Protein AF-H1SB88-F1 (afdb_monomer_lite)

pLDDT: mean 81.31, std 20.84, range [23.2, 97.62]

Radius of gyration: 39.8 Å; chains: 1; bounding box: 102×57×113 Å

Sequence (309 aa):
MAIDFQRVPPRATVPDLPRPSVAWWTFLFVAIVGGGAGLVLYLWPATKPTNTFWFWLCVIGYPVAAWAFLWSVTMASAYARRSDAMAVNRASDAEERDCHVHASKPLAILAHAWCFSADDAENGVDGVASGRVQVTARPSAAYPETDVIARWIAIPEKPFYPGNELSEHSRHRVVTDWLLDRLLRPVIASLASLPVQTRLRVRLVSASSVEADEISARLEAKILAHLPNLSVAATADMDHLSLFDVDAWADRMPANEVLVPRCTCTVLPRTAHRSPRTPWHGQCVGGEPAPRALVQFGNTPFPMKWSRS

Foldseek 3Di:
DPQDLVPQDDQDDQDDQPPPPPVVLVVVLCCQLVVQLVVLVVPPDPPDDCPDPVNCCRNHVVSVVVSVVVVVVVNVVSVVSNVVSVVSNVSSVVVVVVSVVVVVPDDDDLDFADDQELDPVCRDPCVVVVVVVAQDWDADQADGPDTDSGGDYDHPPDDQHDDDPVSQQVVQVVVLLVLLVRGVVRVLVSVLPDDLAEAEEAEDEEDGPHDQVVSQVSSQVVSCVSVVSYNYDYDYDHDDDDPVNLVVVVVPDDPRYDDDYDDYHYPDPPPPVPDPDDDDDDDDDDDDDDDDDDDDDDPDDDPPDDDDD

Structure (mmCIF, N/CA/C/O backbone):
data_AF-H1SB88-F1
#
_entry.id   AF-H1SB88-F1
#
loop_
_atom_site.group_PDB
_atom_site.id
_atom_site.type_symbol
_atom_site.label_atom_id
_atom_site.label_alt_id
_atom_site.label_comp_id
_atom_site.label_asym_id
_atom_site.label_entity_id
_atom_site.label_seq_id
_atom_site.pdbx_PDB_ins_code
_atom_site.Cartn_x
_atom_site.Cartn_y
_atom_site.Cartn_z
_atom_site.occupancy
_atom_site.B_iso_or_equiv
_atom_site.auth_seq_id
_atom_site.auth_comp_id
_atom_site.auth_asym_id
_atom_site.auth_atom_id
_atom_site.pdbx_PDB_model_num
ATOM 1 N N . MET A 1 1 ? 1.721 4.745 -1.042 1.00 54.16 1 MET A N 1
ATOM 2 C CA . MET A 1 1 ? 2.239 4.167 0.217 1.00 54.16 1 MET A CA 1
ATOM 3 C C . MET A 1 1 ? 1.851 2.692 0.374 1.00 54.16 1 MET A C 1
ATOM 5 O O . MET A 1 1 ? 0.664 2.381 0.296 1.00 54.16 1 MET A O 1
ATOM 9 N N . ALA A 1 2 ? 2.787 1.780 0.689 1.00 63.66 2 ALA A N 1
ATOM 10 C CA . ALA A 1 2 ? 2.422 0.522 1.354 1.00 63.66 2 ALA A CA 1
ATOM 11 C C . ALA A 1 2 ? 1.828 0.893 2.717 1.00 63.66 2 ALA A C 1
ATOM 13 O O . ALA A 1 2 ? 2.557 1.234 3.647 1.00 63.66 2 ALA A O 1
ATOM 14 N N . ILE A 1 3 ? 0.500 0.958 2.790 1.00 71.25 3 ILE A N 1
ATOM 15 C CA . ILE A 1 3 ? -0.176 1.373 4.009 1.00 71.25 3 ILE A CA 1
ATOM 16 C C . ILE A 1 3 ? 0.096 0.323 5.072 1.00 71.25 3 ILE A C 1
ATOM 18 O O . ILE A 1 3 ? -0.250 -0.850 4.925 1.00 71.25 3 ILE A O 1
ATOM 22 N N . ASP A 1 4 ? 0.752 0.771 6.134 1.00 79.25 4 ASP A N 1
ATOM 23 C CA . ASP A 1 4 ? 1.044 -0.062 7.278 1.00 79.25 4 ASP A CA 1
ATOM 24 C C . ASP A 1 4 ? -0.217 -0.213 8.128 1.00 79.25 4 ASP A C 1
ATOM 26 O O . ASP A 1 4 ? -0.466 0.543 9.070 1.00 79.25 4 ASP A O 1
ATOM 30 N N . PHE A 1 5 ? -1.024 -1.214 7.782 1.00 81.56 5 PHE A N 1
ATOM 31 C CA . PHE A 1 5 ? -2.200 -1.594 8.559 1.00 81.56 5 PHE A CA 1
ATOM 32 C C . PHE A 1 5 ? -1.847 -2.027 9.993 1.00 81.56 5 PHE A C 1
ATOM 34 O O . PHE A 1 5 ? -2.749 -2.126 10.819 1.00 81.56 5 PHE A O 1
ATOM 41 N N . GLN A 1 6 ? -0.563 -2.225 10.338 1.00 85.81 6 GLN A N 1
ATOM 42 C CA . GLN A 1 6 ? -0.151 -2.477 11.724 1.00 85.81 6 GLN A CA 1
ATOM 43 C C . GLN A 1 6 ? -0.290 -1.240 12.620 1.00 85.81 6 GLN A C 1
ATOM 45 O O . GLN A 1 6 ? -0.288 -1.378 13.841 1.00 85.81 6 GLN A O 1
ATOM 50 N N . ARG A 1 7 ? -0.439 -0.036 12.044 1.00 86.12 7 ARG A N 1
ATOM 51 C CA . ARG A 1 7 ? -0.744 1.183 12.809 1.00 86.12 7 ARG A CA 1
ATOM 52 C C . ARG A 1 7 ? -2.206 1.286 13.233 1.00 86.12 7 ARG A C 1
ATOM 54 O O . ARG A 1 7 ? -2.496 2.057 14.147 1.00 86.12 7 ARG A O 1
ATOM 61 N N . VAL A 1 8 ? -3.116 0.541 12.597 1.00 91.06 8 VAL A N 1
ATOM 62 C CA . VAL A 1 8 ? -4.527 0.523 12.999 1.00 91.06 8 VAL A CA 1
ATOM 63 C C . VAL A 1 8 ? -4.613 -0.157 14.369 1.00 91.06 8 VAL A C 1
ATOM 65 O O . VAL A 1 8 ? -4.140 -1.289 14.509 1.00 91.06 8 VAL A O 1
ATOM 68 N N . PRO A 1 9 ? -5.185 0.500 15.396 1.00 90.62 9 PRO A N 1
ATOM 69 C CA . PRO A 1 9 ? -5.307 -0.103 16.712 1.00 90.62 9 PRO A CA 1
ATOM 70 C C . PRO A 1 9 ? -6.049 -1.443 16.622 1.00 90.62 9 PRO A C 1
ATOM 72 O O . PRO A 1 9 ? -7.040 -1.555 15.893 1.00 90.62 9 PRO A O 1
ATOM 75 N N . PRO A 1 10 ? -5.605 -2.480 17.350 1.00 93.12 10 PRO A N 1
ATOM 76 C CA . PRO A 1 10 ? -6.302 -3.754 17.342 1.00 93.12 10 PRO A CA 1
ATOM 77 C C . PRO A 1 10 ? -7.708 -3.571 17.916 1.00 93.12 10 PRO A C 1
ATOM 79 O O . PRO A 1 10 ? -7.894 -2.941 18.960 1.00 93.12 10 PRO A O 1
ATOM 82 N N . ARG A 1 11 ? -8.705 -4.159 17.248 1.00 93.25 11 ARG A N 1
ATOM 83 C CA . ARG A 1 11 ? -10.092 -4.130 17.721 1.00 93.25 11 ARG A CA 1
ATOM 84 C C . ARG A 1 11 ? -10.188 -4.768 19.107 1.00 93.25 11 ARG A C 1
ATOM 86 O O . ARG A 1 11 ? -9.736 -5.892 19.326 1.00 93.25 11 ARG A O 1
ATOM 93 N N . ALA A 1 12 ? -10.819 -4.058 20.033 1.00 94.56 12 ALA A N 1
ATOM 94 C CA . ALA A 1 12 ? -11.146 -4.578 21.346 1.00 94.56 12 ALA A CA 1
ATOM 95 C C . ALA A 1 12 ? -12.270 -5.615 21.225 1.00 94.56 12 ALA A C 1
ATOM 97 O O . ALA A 1 12 ? -13.268 -5.412 20.521 1.00 94.56 12 ALA A O 1
ATOM 98 N N . THR A 1 13 ? -12.139 -6.726 21.947 1.00 94.31 13 THR A N 1
ATOM 99 C CA . THR A 1 13 ? -13.228 -7.690 22.087 1.00 94.31 13 THR A CA 1
ATOM 100 C C . THR A 1 13 ? -14.364 -7.032 22.862 1.00 94.31 13 THR A C 1
ATOM 102 O O . THR A 1 13 ? -14.210 -6.626 24.012 1.00 94.31 13 THR A O 1
ATOM 105 N N . VAL A 1 14 ? -15.520 -6.875 22.216 1.00 93.50 14 VAL A N 1
ATOM 106 C CA . VAL A 1 14 ? -16.697 -6.293 22.864 1.00 93.50 14 VAL A CA 1
ATOM 107 C C . VAL A 1 14 ? -17.262 -7.341 23.820 1.00 93.50 14 VAL A C 1
ATOM 109 O O . VAL A 1 14 ? -17.667 -8.405 23.350 1.00 93.50 14 VAL A O 1
ATOM 112 N N . PRO A 1 15 ? -17.320 -7.075 25.137 1.00 89.81 15 PRO A N 1
ATOM 113 C CA . PRO A 1 15 ? -17.924 -8.011 26.069 1.00 89.81 15 PRO A CA 1
ATOM 114 C C . PRO A 1 15 ? -19.386 -8.247 25.690 1.00 89.81 15 PRO A C 1
ATOM 116 O O . PRO A 1 15 ? -20.128 -7.296 25.394 1.00 89.81 15 PRO A O 1
ATOM 119 N N . ASP A 1 16 ? -19.815 -9.507 25.729 1.00 89.38 16 ASP A N 1
ATOM 120 C CA . ASP A 1 16 ? -21.229 -9.838 25.615 1.00 89.38 16 ASP A CA 1
ATOM 121 C C . ASP A 1 16 ? -22.030 -9.088 26.679 1.00 89.38 16 ASP A C 1
ATOM 123 O O . ASP A 1 16 ? -21.520 -8.765 27.758 1.00 89.38 16 ASP A O 1
ATOM 127 N N . LEU A 1 17 ? -23.295 -8.774 26.369 1.00 82.31 17 LEU A N 1
ATOM 128 C CA . LEU A 1 17 ? -24.154 -8.177 27.385 1.00 82.31 17 LEU A CA 1
ATOM 129 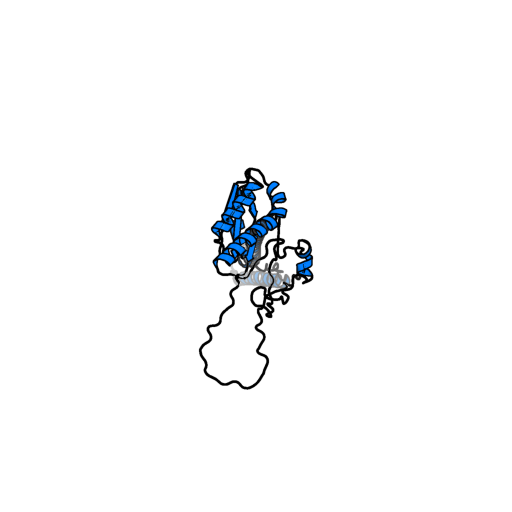C C . LEU A 1 17 ? -24.160 -9.117 28.594 1.00 82.31 17 LEU A C 1
ATOM 131 O O . LEU A 1 17 ? -24.377 -10.322 28.407 1.00 82.31 17 LEU A O 1
ATOM 135 N N . PRO A 1 18 ? -23.959 -8.595 29.818 1.00 78.06 18 PRO A N 1
ATOM 136 C CA . PRO A 1 18 ? -24.161 -9.404 30.998 1.00 78.06 18 PRO A CA 1
ATOM 137 C C . PRO A 1 18 ? -25.573 -9.956 30.892 1.00 78.06 18 PRO A C 1
ATOM 139 O O . PRO A 1 18 ? -26.532 -9.198 30.757 1.00 78.06 18 PRO A O 1
ATOM 142 N N . ARG A 1 19 ? -25.695 -11.278 30.907 1.00 84.62 19 ARG A N 1
ATOM 143 C CA . ARG A 1 19 ? -26.968 -11.940 31.153 1.00 84.62 19 ARG A CA 1
ATOM 144 C C . ARG A 1 19 ? -27.013 -12.149 32.660 1.00 84.62 19 ARG A C 1
ATOM 146 O O . ARG A 1 19 ? -26.520 -13.182 33.117 1.0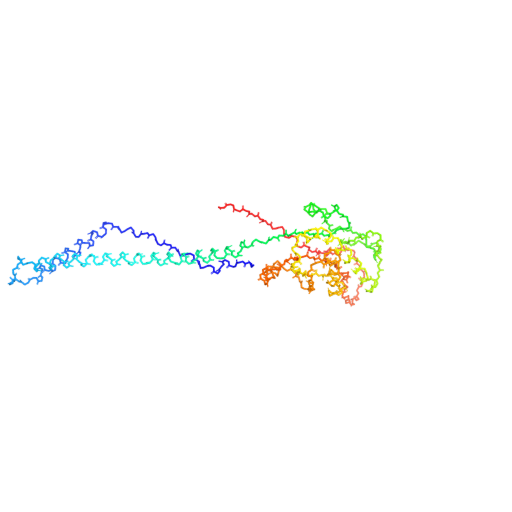0 84.62 19 ARG A O 1
ATOM 153 N N . PRO A 1 20 ? -27.467 -11.156 33.455 1.00 83.44 20 PRO A N 1
ATOM 154 C CA . PRO A 1 20 ? -27.562 -11.340 34.890 1.00 83.44 20 PRO A CA 1
ATOM 155 C C . PRO A 1 20 ? -28.416 -12.578 35.137 1.00 83.44 20 PRO A C 1
ATOM 157 O O . PRO A 1 20 ? -29.546 -12.668 34.659 1.00 83.44 20 PRO A O 1
ATOM 160 N N . SER A 1 21 ? -27.854 -13.552 35.852 1.00 91.19 21 SER A N 1
ATOM 161 C CA . SER A 1 21 ? -28.623 -14.706 36.298 1.00 91.19 21 SER A CA 1
ATOM 162 C C . SER A 1 21 ? -29.760 -14.184 37.164 1.00 91.19 21 SER A C 1
ATOM 164 O O . SER A 1 21 ? -29.523 -13.647 38.248 1.00 91.19 21 SER A O 1
ATOM 166 N N . VAL A 1 22 ? -30.988 -14.308 36.657 1.00 91.19 22 VAL A N 1
ATOM 167 C CA . VAL A 1 22 ? -32.191 -13.845 37.354 1.00 91.19 22 VAL A CA 1
ATOM 168 C C . VAL A 1 22 ? -32.241 -14.481 38.740 1.00 91.19 22 VAL A C 1
ATOM 170 O O . VAL A 1 22 ? -32.403 -13.774 39.725 1.00 91.19 22 VAL A O 1
ATOM 173 N N . ALA A 1 23 ? -31.957 -15.785 38.832 1.00 93.50 23 ALA A N 1
ATOM 174 C CA . ALA A 1 23 ? -31.932 -16.523 40.091 1.00 93.50 23 ALA A CA 1
ATOM 175 C C . ALA A 1 23 ? -30.944 -15.938 41.116 1.00 93.50 23 ALA A C 1
ATOM 177 O O . ALA A 1 23 ? -31.310 -15.737 42.273 1.00 93.50 23 ALA A O 1
ATOM 178 N N . TRP A 1 24 ? -29.712 -15.620 40.699 1.00 94.50 24 TRP A N 1
ATOM 179 C CA . TRP A 1 24 ? -28.703 -15.035 41.592 1.00 94.50 24 TRP A CA 1
ATOM 180 C C . TRP A 1 24 ? -29.138 -13.671 42.132 1.00 94.50 24 TRP A C 1
ATOM 182 O O . TRP A 1 24 ? -29.013 -13.385 43.320 1.00 94.50 24 TRP A O 1
ATOM 192 N N . TRP A 1 25 ? -29.686 -12.828 41.265 1.00 94.00 25 TRP A N 1
ATOM 193 C CA . TRP A 1 25 ? -30.088 -11.485 41.652 1.00 94.00 25 TRP A CA 1
ATOM 194 C C . TRP A 1 25 ? -31.383 -11.436 42.455 1.00 94.00 25 TRP A C 1
ATOM 196 O O . TRP A 1 25 ? -31.504 -10.593 43.342 1.00 94.00 25 TRP A O 1
ATOM 206 N N . THR A 1 26 ? -32.313 -12.360 42.205 1.00 94.12 26 THR A N 1
ATOM 207 C CA . THR A 1 26 ? -33.473 -12.582 43.074 1.00 94.12 26 THR A CA 1
ATOM 208 C C . THR A 1 26 ? -33.026 -13.056 44.454 1.00 94.12 26 THR A C 1
ATOM 210 O O . THR A 1 26 ? -33.519 -12.548 45.456 1.00 94.12 26 THR A O 1
ATOM 213 N N . PHE A 1 27 ? -32.051 -13.967 44.537 1.00 95.88 27 PHE A N 1
ATOM 214 C CA . PHE A 1 27 ? -31.481 -14.377 45.820 1.00 95.88 27 PHE A CA 1
ATOM 215 C C . PHE A 1 27 ? -30.838 -13.194 46.559 1.00 95.88 27 PHE A C 1
ATOM 217 O O . PHE A 1 27 ? -31.133 -12.967 47.731 1.00 95.88 27 PHE A O 1
ATOM 224 N N . LEU A 1 28 ? -30.027 -12.387 45.867 1.00 94.06 28 LEU A N 1
ATOM 225 C CA . LEU A 1 28 ? -29.404 -11.195 46.446 1.00 94.06 28 LEU A CA 1
ATOM 226 C C . LEU A 1 28 ? -30.445 -10.158 46.900 1.00 94.06 28 LEU A C 1
ATOM 228 O O . LEU A 1 28 ? -30.277 -9.538 47.947 1.00 94.06 28 LEU A O 1
ATOM 232 N N . PHE A 1 29 ? -31.538 -9.997 46.147 1.00 95.38 29 PHE A N 1
ATOM 233 C CA . PHE A 1 29 ? -32.679 -9.166 46.538 1.00 95.38 29 PHE A CA 1
ATOM 234 C C . PHE A 1 29 ? -33.290 -9.638 47.855 1.00 95.38 29 PHE A C 1
ATOM 236 O O . PHE A 1 29 ? -33.405 -8.850 48.791 1.00 95.38 29 PHE A O 1
ATOM 243 N N . VAL A 1 30 ? -33.629 -10.926 47.950 1.00 96.31 30 VAL A N 1
ATOM 244 C CA . VAL A 1 30 ? -34.216 -11.508 49.164 1.00 96.31 30 VAL A CA 1
ATOM 245 C C . VAL A 1 30 ? -33.257 -11.378 50.348 1.00 96.31 30 VAL A C 1
ATOM 247 O O . VAL A 1 30 ? -33.693 -11.018 51.437 1.00 96.31 30 VAL A O 1
ATOM 250 N N . ALA A 1 31 ? -31.957 -11.599 50.144 1.00 95.75 31 ALA A N 1
ATOM 251 C CA . ALA A 1 31 ? -30.951 -11.459 51.192 1.00 95.75 31 ALA A CA 1
ATOM 252 C C . ALA A 1 31 ? -30.825 -10.010 51.699 1.00 95.75 31 ALA A C 1
ATOM 254 O O . ALA A 1 31 ? -30.813 -9.789 52.908 1.00 95.75 31 ALA A O 1
ATOM 255 N N . ILE A 1 32 ? -30.771 -9.018 50.801 1.00 93.75 32 ILE A N 1
ATOM 256 C CA . ILE A 1 32 ? -30.636 -7.598 51.172 1.00 93.75 32 ILE A CA 1
ATOM 257 C C . ILE A 1 32 ? -31.923 -7.070 51.809 1.00 93.75 32 ILE A C 1
ATOM 259 O O . ILE A 1 32 ? -31.869 -6.444 52.866 1.00 93.75 32 ILE A O 1
ATOM 263 N N . VAL A 1 33 ? -33.080 -7.329 51.197 1.00 94.88 33 VAL A N 1
ATOM 264 C CA . VAL A 1 33 ? -34.370 -6.846 51.707 1.00 94.88 33 VAL A CA 1
ATOM 265 C C . VAL A 1 33 ? -34.753 -7.576 52.989 1.00 94.88 33 VAL A C 1
ATOM 267 O O . VAL A 1 33 ? -35.105 -6.929 53.970 1.00 94.88 33 VAL A O 1
ATOM 270 N N . GLY A 1 34 ? -34.629 -8.904 53.020 1.00 94.75 34 GLY A N 1
ATOM 271 C CA . GLY A 1 34 ? -34.927 -9.715 54.199 1.00 94.75 34 GLY A CA 1
ATOM 272 C C . GLY A 1 34 ? -33.962 -9.451 55.353 1.00 94.75 34 GLY A C 1
ATOM 273 O O . GLY A 1 34 ? -34.401 -9.238 56.482 1.00 94.75 34 GLY A O 1
ATOM 274 N N . GLY A 1 35 ? -32.657 -9.392 55.075 1.00 95.25 35 GLY A N 1
ATOM 275 C CA . GLY A 1 35 ? -31.640 -9.055 56.072 1.00 95.25 35 GLY A CA 1
ATOM 276 C C . GLY A 1 35 ? -31.789 -7.626 56.596 1.00 95.25 35 GLY A C 1
ATOM 277 O O . GLY A 1 35 ? -31.745 -7.412 57.805 1.00 95.25 35 GLY A O 1
ATOM 278 N N . GLY A 1 36 ? -32.038 -6.658 55.710 1.00 94.31 36 GLY A N 1
ATOM 279 C CA . GLY A 1 36 ? -32.289 -5.264 56.079 1.00 94.31 36 GLY A CA 1
ATOM 280 C C . GLY A 1 36 ? -33.539 -5.103 56.944 1.00 94.31 36 GLY A C 1
ATOM 281 O O . GLY A 1 36 ? -33.477 -4.472 57.997 1.00 94.31 36 GLY A O 1
ATOM 282 N N . ALA A 1 37 ? -34.650 -5.735 56.559 1.00 93.94 37 ALA A N 1
ATOM 283 C CA . ALA A 1 37 ? -35.880 -5.741 57.346 1.00 93.94 37 ALA A CA 1
ATOM 284 C C . ALA A 1 37 ? -35.676 -6.395 58.723 1.00 93.94 37 ALA A C 1
ATOM 286 O O . ALA A 1 37 ? -36.075 -5.826 59.738 1.00 93.94 37 ALA A O 1
ATOM 287 N N . GLY A 1 38 ? -35.012 -7.556 58.774 1.00 94.56 38 GLY A N 1
ATOM 288 C CA . GLY A 1 38 ? -34.701 -8.255 60.023 1.00 94.56 38 GLY A CA 1
ATOM 289 C C . GLY A 1 38 ? -33.821 -7.428 60.960 1.00 94.56 38 GLY A C 1
ATOM 290 O O . GLY A 1 38 ? -34.089 -7.362 62.158 1.00 94.56 38 GLY A O 1
ATOM 291 N N . LEU A 1 39 ? -32.820 -6.732 60.414 1.00 94.94 39 LEU A N 1
ATOM 292 C CA . LEU A 1 39 ? -31.956 -5.837 61.178 1.00 94.94 39 LEU A CA 1
ATOM 293 C C . LEU A 1 39 ? -32.744 -4.650 61.747 1.00 94.94 39 LEU A C 1
ATOM 295 O O . LEU A 1 39 ? -32.607 -4.337 62.927 1.00 94.94 39 LEU A O 1
ATOM 299 N N . VAL A 1 40 ? -33.604 -4.018 60.943 1.00 94.19 40 VAL A N 1
ATOM 300 C CA . VAL A 1 40 ? -34.456 -2.914 61.412 1.00 94.19 40 VAL A CA 1
ATOM 301 C C . VAL A 1 40 ? -35.398 -3.384 62.515 1.00 94.19 40 VAL A C 1
ATOM 303 O O . VAL A 1 40 ? -35.525 -2.683 63.511 1.00 94.19 40 VAL A O 1
ATOM 306 N N . LEU A 1 41 ? -36.011 -4.565 62.380 1.00 93.06 41 LEU A N 1
ATOM 307 C CA . LEU A 1 41 ? -36.869 -5.152 63.415 1.00 93.06 41 LEU A CA 1
ATOM 308 C C . LEU A 1 41 ? -36.102 -5.432 64.711 1.00 93.06 41 LEU A C 1
ATOM 310 O O . LEU A 1 41 ? -36.605 -5.135 65.790 1.00 93.06 41 LEU A O 1
ATOM 314 N N . TYR A 1 42 ? -34.886 -5.970 64.603 1.00 94.69 42 TYR A N 1
ATOM 315 C CA . TYR A 1 42 ? -34.040 -6.284 65.754 1.00 94.69 42 TYR A CA 1
ATOM 316 C C . TYR A 1 42 ? -33.571 -5.029 66.504 1.00 94.69 42 TYR A C 1
ATOM 318 O O . TYR A 1 42 ? -33.554 -5.009 67.732 1.00 94.69 42 TYR A O 1
ATOM 326 N N . LEU A 1 43 ? -33.208 -3.969 65.776 1.00 94.50 43 LEU A N 1
ATOM 327 C CA . LEU A 1 43 ? -32.760 -2.697 66.352 1.00 94.50 43 LEU A CA 1
ATOM 328 C C . LEU A 1 43 ? -33.906 -1.731 66.685 1.00 94.50 43 LEU A C 1
ATOM 330 O O . LEU A 1 43 ? -33.645 -0.646 67.213 1.00 94.50 43 LEU A O 1
ATOM 334 N N . TRP A 1 44 ? -35.163 -2.069 66.375 1.00 94.50 44 TRP A N 1
ATOM 335 C CA . TRP A 1 44 ? -36.269 -1.143 66.587 1.00 94.50 44 TRP A CA 1
ATOM 336 C C . TRP A 1 44 ? -36.524 -0.934 68.086 1.00 94.50 44 TRP A C 1
ATOM 338 O O . TRP A 1 44 ? -36.753 -1.898 68.819 1.00 94.50 44 TRP A O 1
ATOM 348 N N . PRO A 1 45 ? -36.525 0.315 68.578 1.00 91.62 45 PRO A N 1
ATOM 349 C CA . PRO A 1 45 ? -36.759 0.579 69.988 1.00 91.62 45 PRO A CA 1
ATOM 350 C C . PRO A 1 45 ? -38.192 0.202 70.372 1.00 91.62 45 PRO A C 1
ATOM 352 O O . PRO A 1 45 ? -39.154 0.687 69.773 1.00 91.62 45 PRO A O 1
ATOM 355 N N . ALA A 1 46 ? -38.333 -0.600 71.431 1.00 92.19 46 ALA A N 1
ATOM 356 C CA . ALA A 1 46 ? -39.626 -1.075 71.935 1.00 92.19 46 ALA A CA 1
ATOM 357 C C . ALA A 1 46 ? -40.599 0.059 72.315 1.00 92.19 46 ALA A C 1
ATOM 359 O O . ALA A 1 46 ? -41.805 -0.147 72.394 1.00 92.19 46 ALA A O 1
ATOM 360 N N . THR A 1 47 ? -40.081 1.269 72.537 1.00 91.56 47 THR A N 1
ATOM 361 C CA . THR A 1 47 ? -40.857 2.455 72.909 1.00 91.56 47 THR A CA 1
ATOM 362 C C . THR A 1 47 ? -41.490 3.190 71.722 1.00 91.56 47 THR A C 1
ATOM 364 O O . THR A 1 47 ? -42.273 4.111 71.949 1.00 91.56 47 THR A O 1
ATOM 367 N N . LYS A 1 48 ? -41.182 2.833 70.462 1.00 90.88 48 LYS A N 1
ATOM 368 C CA . LYS A 1 48 ? -41.715 3.522 69.271 1.00 90.88 48 LYS A CA 1
ATOM 369 C C . LYS A 1 48 ? -42.778 2.696 68.529 1.00 90.88 48 LYS A C 1
ATOM 371 O O . LYS A 1 48 ? -42.542 1.520 68.254 1.00 90.88 48 LYS A O 1
ATOM 376 N N . PRO A 1 49 ? -43.900 3.309 68.100 1.00 90.31 49 PRO A N 1
ATOM 377 C CA . PRO A 1 49 ? -44.970 2.607 67.392 1.00 90.31 49 PRO A CA 1
ATOM 378 C C . PRO A 1 49 ? -44.548 2.154 65.985 1.00 90.31 49 PRO A C 1
ATOM 380 O O . PRO A 1 49 ? -44.033 2.938 65.183 1.00 90.31 49 PRO A O 1
ATOM 383 N N . THR A 1 50 ? -44.839 0.892 65.665 1.00 91.25 50 THR A N 1
ATOM 384 C CA . THR A 1 50 ? -44.577 0.251 64.362 1.00 91.25 50 THR A CA 1
ATOM 385 C C . THR A 1 50 ? -45.533 0.704 63.254 1.00 91.25 50 THR A C 1
ATOM 387 O O . THR A 1 50 ? -45.207 0.589 62.080 1.00 91.25 50 THR A O 1
ATOM 390 N N . ASN A 1 51 ? -46.682 1.303 63.585 1.00 89.88 51 ASN A N 1
ATOM 391 C CA . ASN A 1 51 ? -47.646 1.808 62.594 1.00 89.88 51 ASN A CA 1
ATOM 392 C C . ASN A 1 51 ? -47.282 3.192 62.009 1.00 89.88 51 ASN A C 1
ATOM 394 O O . ASN A 1 51 ? -48.125 3.906 61.473 1.00 89.88 51 ASN A O 1
ATOM 398 N N . THR A 1 52 ? -46.030 3.622 62.143 1.00 91.88 52 THR A N 1
ATOM 399 C CA . THR A 1 52 ? -45.590 4.913 61.606 1.00 91.88 52 THR A CA 1
ATOM 400 C C . THR A 1 52 ? -45.106 4.720 60.170 1.00 91.88 52 THR A C 1
ATOM 402 O O . THR A 1 52 ? -44.360 3.782 59.904 1.00 91.88 52 THR A O 1
ATOM 405 N N . PHE A 1 53 ? -45.429 5.633 59.246 1.00 94.50 53 PHE A N 1
ATOM 406 C CA . PHE A 1 53 ? -44.853 5.633 57.886 1.00 94.50 53 PHE A CA 1
ATOM 407 C C . PHE A 1 53 ? -43.317 5.501 57.904 1.00 94.50 53 PHE A C 1
ATOM 409 O O . PHE A 1 53 ? -42.732 4.779 57.102 1.00 94.50 53 PHE A O 1
ATOM 416 N N . TRP A 1 54 ? -42.675 6.130 58.892 1.00 92.88 54 TRP A N 1
ATOM 417 C CA . TRP A 1 54 ? -41.233 6.056 59.115 1.00 92.88 54 TRP A CA 1
ATOM 418 C C . TRP A 1 54 ? -40.713 4.633 59.362 1.00 92.88 54 TRP A C 1
ATOM 420 O O . TRP A 1 54 ? -39.640 4.283 58.882 1.00 92.88 54 TRP A O 1
ATOM 430 N N . PHE A 1 55 ? -41.474 3.796 60.071 1.00 93.19 55 PHE A N 1
ATOM 431 C CA . PHE A 1 55 ? -41.111 2.396 60.287 1.00 93.19 55 PHE A CA 1
ATOM 432 C C . PHE A 1 55 ? -41.072 1.637 58.957 1.00 93.19 55 PHE A C 1
ATOM 434 O O . PHE A 1 55 ? -40.074 0.994 58.646 1.00 93.19 55 PHE A O 1
ATOM 441 N N . TRP A 1 56 ? -42.105 1.783 58.124 1.00 93.81 56 TRP A N 1
ATOM 442 C CA . TRP A 1 56 ? -42.183 1.118 56.820 1.00 93.81 56 TRP A CA 1
ATOM 443 C C . TRP A 1 56 ? -41.136 1.616 55.824 1.00 93.81 56 TRP A C 1
ATOM 445 O O . TRP A 1 56 ? -40.560 0.816 55.084 1.00 93.81 56 TRP A O 1
ATOM 455 N N . LEU A 1 57 ? -40.833 2.916 55.839 1.00 94.75 57 LEU A N 1
ATOM 456 C CA . LEU A 1 57 ? -39.739 3.474 55.049 1.00 94.75 57 LEU A CA 1
ATOM 457 C C . LEU A 1 57 ? -38.393 2.856 55.459 1.00 94.75 57 LEU A C 1
ATOM 459 O O . LEU A 1 57 ? -37.584 2.531 54.592 1.00 94.75 57 LEU A O 1
ATOM 463 N N . CYS A 1 58 ? -38.178 2.628 56.758 1.00 93.06 58 CYS A N 1
ATOM 464 C CA . CYS A 1 58 ? -36.973 1.964 57.243 1.00 93.06 58 CYS A CA 1
ATOM 465 C C . CYS A 1 58 ? -36.919 0.473 56.892 1.00 93.06 58 CYS A C 1
ATOM 467 O O . CYS A 1 58 ? -35.881 -0.004 56.446 1.00 93.06 58 CYS A O 1
ATOM 469 N N . VAL A 1 59 ? -38.024 -0.252 57.076 1.00 93.38 59 VAL A N 1
ATOM 470 C CA . VAL A 1 59 ? -38.090 -1.709 56.872 1.00 93.38 59 VAL A CA 1
ATOM 471 C C . VAL A 1 59 ? -38.050 -2.091 55.391 1.00 93.38 59 VAL A C 1
ATOM 473 O O . VAL A 1 59 ? -37.420 -3.083 55.042 1.00 93.38 59 VAL A O 1
ATOM 476 N N . ILE A 1 60 ? -38.713 -1.329 54.516 1.00 93.56 60 ILE A N 1
ATOM 477 C CA . ILE A 1 60 ? -38.865 -1.670 53.091 1.00 93.56 60 ILE A CA 1
ATOM 478 C C . ILE A 1 60 ? -38.142 -0.662 52.202 1.00 93.56 60 ILE A C 1
ATOM 480 O O . ILE A 1 60 ? -37.394 -1.052 51.308 1.00 93.56 60 ILE A O 1
ATOM 484 N N . GLY A 1 61 ? -38.344 0.632 52.452 1.00 95.56 61 GLY A N 1
ATOM 485 C CA . GLY A 1 61 ? -37.837 1.702 51.593 1.00 95.56 61 GLY A CA 1
ATOM 486 C C . GLY A 1 61 ? -36.317 1.678 51.447 1.00 95.56 61 GLY A C 1
ATOM 487 O O . GLY A 1 61 ? -35.816 1.549 50.330 1.00 95.56 61 GLY A O 1
ATOM 488 N N . TYR A 1 62 ? -35.577 1.752 52.559 1.00 93.81 62 TYR A N 1
ATOM 489 C CA . TYR A 1 62 ? -34.111 1.765 52.507 1.00 93.81 62 TYR A CA 1
ATOM 490 C C . TYR A 1 62 ? -33.509 0.480 51.918 1.00 93.81 62 TYR A C 1
ATOM 492 O O . TYR A 1 62 ? -32.656 0.609 51.037 1.00 93.81 62 TYR A O 1
ATOM 500 N N . PRO A 1 63 ? -33.930 -0.743 52.303 1.00 93.12 63 PRO A N 1
ATOM 501 C CA . PRO A 1 63 ? -33.374 -1.955 51.702 1.00 93.12 63 PRO A CA 1
ATOM 502 C C . PRO A 1 63 ? -33.660 -2.079 50.202 1.00 93.12 63 PRO A C 1
ATOM 504 O O . PRO A 1 63 ? -32.771 -2.460 49.439 1.00 93.12 63 PRO A O 1
ATOM 507 N N . VAL A 1 64 ? -34.865 -1.709 49.751 1.00 95.44 64 VAL A N 1
ATOM 508 C CA . VAL A 1 64 ? -35.211 -1.727 48.320 1.00 95.44 64 VAL A CA 1
ATOM 509 C C . VAL A 1 64 ? -34.408 -0.680 47.549 1.00 95.44 64 VAL A C 1
ATOM 511 O O . VAL A 1 64 ? -33.877 -0.989 46.482 1.00 95.44 64 VAL A O 1
ATOM 514 N N . ALA A 1 65 ? -34.256 0.531 48.092 1.00 95.31 65 ALA A N 1
ATOM 515 C CA . ALA A 1 65 ? -33.429 1.571 47.487 1.00 95.31 65 ALA A CA 1
ATOM 516 C C . ALA A 1 65 ? -31.954 1.144 47.399 1.00 95.31 65 ALA A C 1
ATOM 518 O O . ALA A 1 65 ? -31.326 1.323 46.356 1.00 95.31 65 ALA A O 1
ATOM 519 N N . ALA A 1 66 ? -31.414 0.524 48.454 1.00 94.19 66 ALA A N 1
ATOM 520 C CA . ALA A 1 66 ? -30.050 0.003 48.470 1.00 94.19 66 ALA A CA 1
ATOM 521 C C . ALA A 1 66 ? -29.844 -1.094 47.413 1.00 94.19 66 ALA A C 1
ATOM 523 O O . ALA A 1 66 ? -28.857 -1.061 46.675 1.00 94.19 66 ALA A O 1
ATOM 524 N N . TRP A 1 67 ? -30.791 -2.029 47.285 1.00 94.75 67 TRP A N 1
ATOM 525 C CA . TRP A 1 67 ? -30.742 -3.052 46.240 1.00 94.75 67 TRP A CA 1
ATOM 526 C C . TRP A 1 67 ? -30.824 -2.448 44.832 1.00 94.75 67 TRP A C 1
ATOM 528 O O . TRP A 1 67 ? -30.010 -2.788 43.973 1.00 94.75 67 TRP A O 1
ATOM 538 N N . ALA A 1 68 ? -31.755 -1.519 44.595 1.00 95.88 68 ALA A N 1
ATOM 539 C CA . ALA A 1 68 ? -31.915 -0.861 43.300 1.00 95.88 68 ALA A CA 1
ATOM 540 C C . ALA A 1 68 ? -30.669 -0.051 42.913 1.00 95.88 68 ALA A C 1
ATOM 542 O O . ALA A 1 68 ? -30.254 -0.068 41.752 1.00 95.88 68 ALA A O 1
ATOM 543 N N . PHE A 1 69 ? -30.038 0.618 43.881 1.00 96.56 69 PHE A N 1
ATOM 544 C CA . PHE A 1 69 ? -28.779 1.325 43.679 1.00 96.56 69 PHE A CA 1
ATOM 545 C C . PHE A 1 69 ? -27.652 0.359 43.296 1.00 96.56 69 PHE A C 1
ATOM 547 O O . PHE A 1 69 ? -26.981 0.577 42.289 1.00 96.56 69 PHE A O 1
ATOM 554 N N . LEU A 1 70 ? -27.491 -0.748 44.031 1.00 94.88 70 LEU A N 1
ATOM 555 C CA . LEU A 1 70 ? -26.486 -1.770 43.727 1.00 94.88 70 LEU A CA 1
ATOM 556 C C . LEU A 1 70 ? -26.689 -2.364 42.325 1.00 94.88 70 LEU A C 1
ATOM 558 O O . LEU A 1 70 ? -25.747 -2.448 41.534 1.00 94.88 70 LEU A O 1
ATOM 562 N N . TRP A 1 71 ? -27.928 -2.722 41.985 1.00 94.06 71 TRP A N 1
ATOM 563 C CA . TRP A 1 71 ? -28.284 -3.191 40.648 1.00 94.06 71 TRP A CA 1
ATOM 564 C C . TRP A 1 71 ? -27.924 -2.152 39.576 1.00 94.06 71 TRP A C 1
ATOM 566 O O . TRP A 1 71 ? -27.252 -2.471 38.596 1.00 94.06 71 TRP A O 1
ATOM 576 N N . SER A 1 72 ? -28.296 -0.889 39.788 1.00 95.19 72 SER A N 1
ATOM 577 C CA . SER A 1 72 ? -28.032 0.197 38.837 1.00 95.19 72 SER A CA 1
ATOM 578 C C . SER A 1 72 ? -26.537 0.418 38.616 1.00 95.19 72 SER A C 1
ATOM 580 O O . SER A 1 72 ? -26.099 0.502 37.471 1.00 95.19 72 SER A O 1
ATOM 582 N N . VAL A 1 73 ? -25.735 0.442 39.686 1.00 95.69 73 VAL A N 1
ATOM 583 C CA . VAL A 1 73 ? -24.274 0.605 39.604 1.00 95.69 73 VAL A CA 1
ATOM 584 C C . VAL A 1 73 ? -23.634 -0.559 38.850 1.00 95.69 73 VAL A C 1
ATOM 586 O O . VAL A 1 73 ? -22.800 -0.343 37.968 1.00 95.69 73 VAL A O 1
ATOM 589 N N . THR A 1 74 ? -24.036 -1.800 39.142 1.00 92.94 74 THR A N 1
ATOM 590 C CA . THR A 1 74 ? -23.480 -2.969 38.442 1.00 92.94 74 THR A CA 1
ATOM 591 C C . THR A 1 74 ? -23.807 -2.950 36.950 1.00 92.94 74 THR A C 1
ATOM 593 O O . THR A 1 74 ? -22.899 -3.132 36.135 1.00 92.94 74 THR A O 1
ATOM 596 N N . MET A 1 75 ? -25.051 -2.645 36.571 1.00 93.19 75 MET A N 1
ATOM 597 C CA . MET A 1 75 ? -25.436 -2.501 35.166 1.00 93.19 75 MET A CA 1
ATOM 598 C C . MET A 1 75 ? -24.692 -1.346 34.494 1.00 93.19 75 MET A C 1
ATOM 600 O O . MET A 1 75 ? -24.116 -1.544 33.426 1.00 93.19 75 MET A O 1
ATOM 604 N N . ALA A 1 76 ? -24.620 -0.175 35.132 1.00 93.81 76 ALA A N 1
ATOM 605 C CA . ALA A 1 76 ? -23.891 0.978 34.609 1.00 93.81 76 ALA A CA 1
ATOM 606 C C . ALA A 1 76 ? -22.414 0.644 34.343 1.00 93.81 76 ALA A C 1
ATOM 608 O O . ALA A 1 76 ? -21.905 0.940 33.266 1.00 93.81 76 ALA A O 1
ATOM 609 N N . SER A 1 77 ? -21.746 -0.058 35.266 1.00 93.38 77 SER A N 1
ATOM 610 C CA . SER A 1 77 ? -20.348 -0.483 35.094 1.00 93.38 77 SER A CA 1
ATOM 611 C C . SER A 1 77 ? -20.152 -1.454 33.922 1.00 93.38 77 SER A C 1
ATOM 613 O O . SER A 1 77 ? -19.120 -1.444 33.248 1.00 93.38 77 SER A O 1
ATOM 615 N N . ALA A 1 78 ? -21.135 -2.317 33.659 1.00 92.00 78 ALA A N 1
ATOM 616 C CA . ALA A 1 78 ? -21.088 -3.238 32.536 1.00 92.00 78 ALA A CA 1
ATOM 617 C C . ALA A 1 78 ? -21.319 -2.518 31.201 1.00 92.00 78 ALA A C 1
ATOM 619 O O . ALA A 1 78 ? -20.592 -2.767 30.237 1.00 92.00 78 ALA A O 1
ATOM 620 N N . TYR A 1 79 ? -22.284 -1.597 31.158 1.00 93.50 79 TYR A N 1
ATOM 621 C CA . TYR A 1 79 ? -22.542 -0.772 29.981 1.00 93.50 79 TYR A CA 1
ATOM 622 C C . TYR A 1 79 ? -21.375 0.160 29.660 1.00 93.50 79 TYR A C 1
ATOM 624 O O . TYR A 1 79 ? -21.027 0.278 28.488 1.00 93.50 79 TYR A O 1
ATOM 632 N N . ALA A 1 80 ? -20.736 0.753 30.673 1.00 94.88 80 ALA A N 1
ATOM 633 C CA . ALA A 1 80 ? -19.548 1.586 30.498 1.00 94.88 80 ALA A CA 1
ATOM 634 C C . ALA A 1 80 ? -18.425 0.804 29.797 1.00 94.88 80 ALA A C 1
ATOM 636 O O . ALA A 1 80 ? -18.013 1.183 28.707 1.00 94.88 80 ALA A O 1
ATOM 637 N N . ARG A 1 81 ? -18.048 -0.373 30.322 1.00 93.00 81 ARG A N 1
ATOM 638 C CA . ARG A 1 81 ? -17.012 -1.232 29.710 1.00 93.00 81 ARG A CA 1
ATOM 639 C C . ARG A 1 81 ? -17.316 -1.608 28.259 1.00 93.00 81 ARG A C 1
ATOM 641 O O . ARG A 1 81 ? -16.423 -1.634 27.416 1.00 93.00 81 ARG A O 1
ATOM 648 N N . ARG A 1 82 ? -18.580 -1.911 27.954 1.00 94.44 82 ARG A N 1
ATOM 649 C CA . ARG A 1 82 ? -19.011 -2.225 26.585 1.00 94.44 82 ARG A CA 1
ATOM 650 C C . ARG A 1 82 ? -18.942 -0.997 25.676 1.00 94.44 82 ARG A C 1
ATOM 652 O O . ARG A 1 82 ? -18.506 -1.118 24.534 1.00 94.44 82 ARG A O 1
ATOM 659 N N . SER A 1 83 ? -19.379 0.159 26.171 1.00 94.12 83 SER A N 1
ATOM 660 C CA . SER A 1 83 ? -19.324 1.426 25.443 1.00 94.12 83 SER A CA 1
ATOM 661 C C . SER A 1 83 ? -17.884 1.817 25.120 1.00 94.12 83 SER A C 1
ATOM 663 O O . SER A 1 83 ? -17.616 2.206 23.986 1.00 94.12 83 SER A O 1
ATOM 665 N N . ASP A 1 84 ? -16.960 1.634 26.065 1.00 96.06 84 ASP A N 1
ATOM 666 C CA . ASP A 1 84 ? -15.533 1.903 25.873 1.00 96.06 84 ASP A CA 1
ATOM 667 C C . ASP A 1 84 ? -14.949 1.023 24.759 1.00 96.06 84 ASP A C 1
ATOM 669 O O . ASP A 1 84 ? -14.349 1.533 23.813 1.00 96.06 84 ASP A O 1
ATOM 673 N N . ALA A 1 85 ? -15.212 -0.290 24.792 1.00 95.56 85 ALA A N 1
ATOM 674 C CA . ALA A 1 85 ? -14.773 -1.206 23.736 1.00 95.56 85 ALA A CA 1
ATOM 675 C C . ALA A 1 85 ? -15.360 -0.833 22.359 1.00 95.56 85 ALA A C 1
ATOM 677 O O . ALA A 1 85 ? -14.660 -0.856 21.346 1.00 95.56 85 ALA A O 1
ATOM 678 N N . MET A 1 86 ? -16.638 -0.4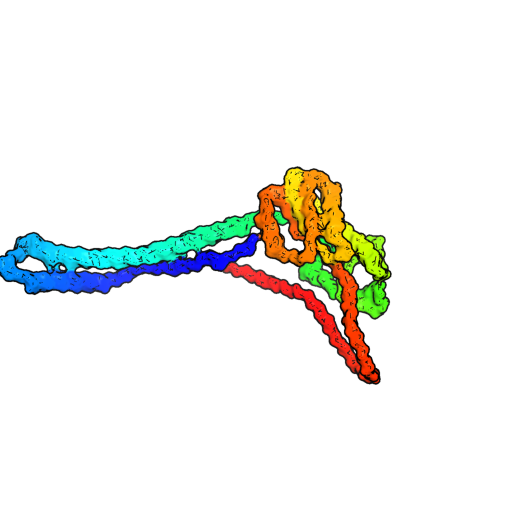40 22.305 1.00 95.94 86 MET A N 1
ATOM 679 C CA . MET A 1 86 ? -17.263 0.032 21.066 1.00 95.94 86 MET A CA 1
ATOM 680 C C . MET A 1 86 ? -16.664 1.351 20.570 1.00 95.94 86 MET A C 1
ATOM 682 O O . MET A 1 86 ? -16.537 1.530 19.362 1.00 95.94 86 MET A O 1
ATOM 686 N N . ALA A 1 87 ? -16.312 2.277 21.463 1.00 95.44 87 ALA A N 1
ATOM 687 C CA . ALA A 1 87 ? -15.681 3.540 21.096 1.00 95.44 87 ALA A CA 1
ATOM 688 C C . ALA A 1 87 ? -14.298 3.310 20.467 1.00 95.44 87 ALA A C 1
ATOM 690 O O . ALA A 1 87 ? -14.024 3.859 19.402 1.00 95.44 87 ALA A O 1
ATOM 691 N N . VAL A 1 88 ? -13.485 2.426 21.058 1.00 95.56 88 VAL A N 1
ATOM 692 C CA . VAL A 1 88 ? -12.185 2.015 20.497 1.00 95.56 88 VAL A CA 1
ATOM 693 C C . VAL A 1 88 ? -12.353 1.382 19.115 1.00 95.56 88 VAL A C 1
ATOM 695 O O . VAL A 1 88 ? -11.638 1.741 18.180 1.00 95.56 88 VAL A O 1
ATOM 698 N N . ASN A 1 89 ? -13.334 0.492 18.951 1.00 97.12 89 ASN A N 1
ATOM 699 C CA . ASN A 1 89 ? -13.585 -0.147 17.658 1.00 97.12 89 ASN A CA 1
ATOM 700 C C . ASN A 1 89 ? -14.042 0.858 16.598 1.00 97.12 89 ASN A C 1
ATOM 702 O O . ASN A 1 89 ? -13.560 0.800 15.476 1.00 97.12 89 ASN A O 1
ATOM 706 N N . ARG A 1 90 ? -14.898 1.827 16.951 1.00 96.94 90 ARG A N 1
ATOM 707 C CA . ARG A 1 90 ? -15.299 2.895 16.019 1.00 96.94 90 ARG A CA 1
ATOM 708 C C . ARG A 1 90 ? -14.120 3.760 15.583 1.00 96.94 90 ARG A C 1
ATOM 710 O O . ARG A 1 90 ? -14.062 4.120 14.413 1.00 96.94 90 ARG A O 1
ATOM 717 N N . ALA A 1 91 ? -13.209 4.091 16.499 1.00 95.19 91 ALA A N 1
ATOM 718 C CA . ALA A 1 91 ? -11.993 4.825 16.160 1.00 95.19 91 ALA A CA 1
ATOM 719 C C . ALA A 1 91 ? -11.094 3.999 15.225 1.00 95.19 91 ALA A C 1
ATOM 721 O O . ALA A 1 91 ? -10.645 4.505 14.204 1.00 95.19 91 ALA A O 1
ATOM 722 N N . SER A 1 92 ? -10.922 2.708 15.520 1.00 94.38 92 SER A N 1
ATOM 723 C CA . SER A 1 92 ? -10.140 1.788 14.681 1.00 94.38 92 SER A CA 1
ATOM 724 C C . SER A 1 92 ? -10.739 1.649 13.277 1.00 94.38 92 SER A C 1
ATOM 726 O O . SER A 1 92 ? -10.015 1.716 12.292 1.00 94.38 92 SER A O 1
ATOM 728 N N . ASP A 1 93 ? -12.066 1.531 13.171 1.00 95.75 93 ASP A N 1
ATOM 729 C CA . ASP A 1 93 ? -12.774 1.455 11.889 1.00 95.75 93 ASP A CA 1
ATOM 730 C C . ASP A 1 93 ? -12.681 2.765 11.089 1.00 95.75 93 ASP A C 1
ATOM 732 O O . ASP A 1 93 ? -12.695 2.735 9.859 1.00 95.75 93 ASP A O 1
ATOM 736 N N . ALA A 1 94 ? -12.635 3.920 11.761 1.00 95.31 94 ALA A N 1
ATOM 737 C CA . ALA A 1 94 ? -12.449 5.210 11.100 1.00 95.31 94 ALA A CA 1
ATOM 738 C C . ALA A 1 94 ? -11.045 5.308 10.487 1.00 95.31 94 ALA A C 1
ATOM 740 O O . ALA A 1 94 ? -10.928 5.581 9.296 1.00 95.31 94 ALA A O 1
ATOM 741 N N . GLU A 1 95 ? -10.010 4.971 11.259 1.00 93.44 95 GLU A N 1
ATOM 742 C CA . GLU A 1 95 ? -8.624 4.933 10.776 1.00 93.44 95 GLU A CA 1
ATOM 743 C C . GLU A 1 95 ? -8.434 3.911 9.643 1.00 93.44 95 GLU A C 1
ATOM 745 O O . GLU A 1 95 ? -7.793 4.204 8.635 1.00 93.44 95 GLU A O 1
ATOM 750 N N . GLU A 1 96 ? -9.034 2.720 9.758 1.00 94.00 96 GLU A N 1
ATOM 751 C CA . GLU A 1 96 ? -9.010 1.701 8.702 1.00 94.00 96 GLU A CA 1
ATOM 752 C C . GLU A 1 96 ? -9.662 2.217 7.407 1.00 94.00 96 GLU A C 1
ATOM 754 O O . GLU A 1 96 ? -9.115 2.034 6.316 1.00 94.00 96 GLU A O 1
ATOM 759 N N . ARG A 1 97 ? -10.804 2.911 7.499 1.00 92.56 97 ARG A N 1
ATOM 760 C CA . ARG A 1 97 ? -11.457 3.522 6.328 1.00 92.56 97 ARG A CA 1
ATOM 761 C C . ARG A 1 97 ? -10.614 4.625 5.713 1.00 92.56 97 ARG A C 1
ATOM 763 O O . ARG A 1 97 ? -10.487 4.651 4.491 1.00 92.56 97 ARG A O 1
ATOM 770 N N . ASP A 1 98 ? -10.030 5.500 6.521 1.00 89.38 98 ASP A N 1
ATOM 771 C CA . ASP A 1 98 ? -9.180 6.582 6.025 1.00 89.38 98 ASP A CA 1
ATOM 772 C C . ASP A 1 98 ? -7.940 6.021 5.323 1.00 89.38 98 ASP A C 1
ATOM 774 O O . ASP A 1 98 ? -7.599 6.465 4.220 1.00 89.38 98 ASP A O 1
ATOM 778 N N . CYS A 1 99 ? -7.345 4.965 5.886 1.00 87.62 99 CYS A N 1
ATOM 779 C CA . CYS A 1 99 ? -6.312 4.164 5.238 1.00 87.62 99 CYS A CA 1
ATOM 780 C C . CYS A 1 99 ? -6.793 3.625 3.884 1.00 87.62 99 CYS A C 1
ATOM 782 O O . CYS A 1 99 ? -6.139 3.844 2.867 1.00 87.62 99 CYS A O 1
ATOM 784 N N . HIS A 1 100 ? -7.957 2.974 3.821 1.00 87.25 100 HIS A N 1
ATOM 785 C CA . HIS A 1 100 ? -8.496 2.456 2.562 1.00 87.25 100 HIS A CA 1
ATOM 786 C C . HIS A 1 100 ? -8.763 3.547 1.522 1.00 87.25 100 HIS A C 1
ATOM 788 O O . HIS A 1 100 ? -8.454 3.347 0.348 1.00 87.25 100 HIS A O 1
ATOM 794 N N . VAL A 1 101 ? -9.296 4.704 1.916 1.00 86.62 101 VAL A N 1
ATOM 795 C CA . VAL A 1 101 ? -9.512 5.847 1.012 1.00 86.62 101 VAL A CA 1
ATOM 796 C C . VAL A 1 101 ? -8.181 6.345 0.448 1.00 86.62 101 VAL A C 1
ATOM 798 O O . VAL A 1 101 ? -8.081 6.640 -0.741 1.00 86.62 101 VAL A O 1
ATOM 801 N N . HIS A 1 102 ? -7.131 6.379 1.268 1.00 81.31 102 HIS A N 1
ATOM 802 C CA . HIS A 1 102 ? -5.798 6.763 0.812 1.00 81.31 102 HIS A CA 1
ATOM 803 C C . HIS A 1 102 ? -5.166 5.705 -0.105 1.00 81.31 102 HIS A C 1
ATOM 805 O O . HIS A 1 102 ? -4.611 6.072 -1.139 1.00 81.31 102 HIS A O 1
ATOM 811 N N . ALA A 1 103 ? -5.297 4.413 0.217 1.00 80.44 103 ALA A N 1
ATOM 812 C CA . ALA A 1 103 ? -4.782 3.311 -0.607 1.00 80.44 103 ALA A CA 1
ATOM 813 C C . ALA A 1 103 ? -5.539 3.143 -1.928 1.00 80.44 103 ALA A C 1
ATOM 815 O O . ALA A 1 103 ? -4.974 2.651 -2.900 1.00 80.44 103 ALA A O 1
ATOM 816 N N . SER A 1 104 ? -6.816 3.519 -1.970 1.00 80.44 104 SER A N 1
ATOM 817 C CA . SER A 1 104 ? -7.672 3.349 -3.147 1.00 80.44 104 SER A CA 1
ATOM 818 C C . SER A 1 104 ? -7.595 4.506 -4.140 1.00 80.44 104 SER A C 1
ATOM 820 O O . SER A 1 104 ? -8.348 4.499 -5.115 1.00 80.44 104 SER A O 1
ATOM 822 N N . LYS A 1 105 ? -6.684 5.475 -3.956 1.00 77.31 105 LYS A N 1
ATOM 823 C CA . LYS A 1 105 ? -6.432 6.511 -4.967 1.00 77.31 105 LYS A CA 1
ATOM 824 C C . LYS A 1 105 ? -6.025 5.831 -6.284 1.00 77.31 105 LYS A C 1
ATOM 826 O O . LYS A 1 105 ? -4.967 5.201 -6.336 1.00 77.31 105 LYS A O 1
ATOM 831 N N . PRO A 1 106 ? -6.855 5.911 -7.339 1.00 69.81 106 PRO A N 1
ATOM 832 C CA . PRO A 1 106 ? -6.639 5.123 -8.540 1.00 69.81 106 PRO A CA 1
ATOM 833 C C . PRO A 1 106 ? -5.411 5.646 -9.286 1.00 69.81 106 PRO A C 1
ATOM 835 O O . PRO A 1 106 ? -5.412 6.753 -9.821 1.00 69.81 106 PRO A O 1
ATOM 838 N N . LEU A 1 107 ? -4.360 4.832 -9.337 1.00 76.12 107 LEU A N 1
ATOM 839 C CA . LEU A 1 107 ? -3.225 5.049 -10.225 1.00 76.12 107 LEU A CA 1
ATOM 840 C C . LEU A 1 107 ? -3.621 4.582 -11.627 1.00 76.12 107 LEU A C 1
ATOM 842 O O . LEU A 1 107 ? -3.802 3.389 -11.872 1.00 76.12 107 LEU A O 1
ATOM 846 N N . ALA A 1 108 ? -3.773 5.528 -12.552 1.00 80.81 108 ALA A N 1
ATOM 847 C CA . ALA A 1 108 ? -4.007 5.213 -13.953 1.00 80.81 108 ALA A CA 1
ATOM 848 C C . ALA A 1 108 ? -2.670 4.944 -14.655 1.00 80.81 108 ALA A C 1
ATOM 850 O O . ALA A 1 108 ? -1.813 5.823 -14.752 1.00 80.81 108 ALA A O 1
ATOM 851 N N . ILE A 1 109 ? -2.495 3.728 -15.172 1.00 87.12 109 ILE A N 1
ATOM 852 C CA . ILE A 1 109 ? -1.368 3.396 -16.047 1.00 87.12 109 ILE A CA 1
ATOM 853 C C . ILE A 1 109 ? -1.763 3.792 -17.471 1.00 87.12 109 ILE A C 1
ATOM 855 O O . ILE A 1 109 ? -2.594 3.134 -18.090 1.00 87.12 109 ILE A O 1
ATOM 859 N N . LEU A 1 110 ? -1.174 4.873 -17.985 1.00 89.00 110 LEU A N 1
ATOM 860 C CA . LEU A 1 110 ? -1.487 5.393 -19.324 1.00 89.00 110 LEU A CA 1
ATOM 861 C C . LEU A 1 110 ? -0.915 4.523 -20.446 1.00 89.00 110 LEU A C 1
ATOM 863 O O . LEU A 1 110 ? -1.537 4.342 -21.491 1.00 89.00 110 LEU A O 1
ATOM 867 N N . ALA A 1 111 ? 0.296 4.016 -20.237 1.00 90.94 111 ALA A N 1
ATOM 868 C CA . ALA A 1 111 ? 0.989 3.140 -21.164 1.00 90.94 111 ALA A CA 1
ATOM 869 C C . ALA A 1 111 ? 2.070 2.345 -20.438 1.00 90.94 111 ALA A C 1
ATOM 871 O O . ALA A 1 111 ? 2.542 2.725 -19.365 1.00 90.94 111 ALA A O 1
ATOM 872 N N . HIS A 1 112 ? 2.489 1.257 -21.070 1.00 91.62 112 HIS A N 1
ATOM 873 C CA . HIS A 1 112 ? 3.659 0.491 -20.685 1.00 91.62 112 HIS A CA 1
ATOM 874 C C . HIS A 1 112 ? 4.382 0.020 -21.946 1.00 91.62 112 HIS A C 1
ATOM 876 O O . HIS A 1 112 ? 3.766 -0.187 -22.990 1.00 91.62 112 HIS A O 1
ATOM 882 N N . ALA A 1 113 ? 5.693 -0.149 -21.837 1.00 91.88 113 ALA A N 1
ATOM 883 C CA . ALA A 1 113 ? 6.519 -0.694 -22.898 1.00 91.88 113 ALA A CA 1
ATOM 884 C C . ALA A 1 113 ? 7.662 -1.494 -22.287 1.00 91.88 113 ALA A C 1
ATOM 886 O O . ALA A 1 113 ? 8.200 -1.135 -21.238 1.00 91.88 113 ALA A O 1
ATOM 887 N N . TRP A 1 114 ? 8.055 -2.563 -22.963 1.00 91.81 114 TRP A N 1
ATOM 888 C CA . TRP A 1 114 ? 9.257 -3.318 -22.651 1.00 91.81 114 TRP A CA 1
ATOM 889 C C . TRP A 1 114 ? 9.926 -3.725 -23.962 1.00 91.81 114 TRP A C 1
ATOM 891 O O . TRP A 1 114 ? 9.269 -3.941 -24.978 1.00 91.81 114 TRP A O 1
ATOM 901 N N . CYS A 1 115 ? 11.250 -3.813 -23.947 1.00 92.19 115 CYS A N 1
ATOM 902 C CA . CYS A 1 115 ? 12.032 -4.230 -25.099 1.00 92.19 115 CYS A CA 1
ATOM 903 C C . CYS A 1 115 ? 13.192 -5.075 -24.595 1.00 92.19 115 CYS A C 1
ATOM 905 O O . CYS A 1 115 ? 14.029 -4.604 -23.828 1.00 92.19 115 CYS A O 1
ATOM 907 N N . PHE A 1 116 ? 13.226 -6.333 -25.012 1.00 89.25 116 PHE A N 1
ATOM 908 C CA . PHE A 1 116 ? 14.251 -7.286 -24.599 1.00 89.25 116 PHE A CA 1
ATOM 909 C C . PHE A 1 116 ? 14.886 -8.022 -25.787 1.00 89.25 116 PHE A C 1
ATOM 911 O O . PHE A 1 116 ? 15.881 -8.725 -25.616 1.00 89.25 116 PHE A O 1
ATOM 918 N N . SER A 1 117 ? 14.336 -7.835 -26.988 1.00 90.25 117 SER A N 1
ATOM 919 C CA . SER A 1 117 ? 14.865 -8.293 -28.267 1.00 90.25 117 SER A CA 1
ATOM 920 C C . SER A 1 117 ? 14.694 -7.222 -29.342 1.00 90.25 117 SER A C 1
ATOM 922 O O . SER A 1 117 ? 13.842 -6.338 -29.234 1.00 90.25 117 SER A O 1
ATOM 924 N N . ALA A 1 118 ? 15.497 -7.317 -30.399 1.00 91.38 118 ALA A N 1
ATOM 925 C CA . ALA A 1 118 ? 15.291 -6.531 -31.613 1.00 91.38 118 ALA A CA 1
ATOM 926 C C . ALA A 1 118 ? 14.161 -7.072 -32.497 1.00 91.38 118 ALA A C 1
ATOM 928 O O . ALA A 1 118 ? 13.682 -6.355 -33.375 1.00 91.38 118 ALA A O 1
ATOM 929 N N . ASP A 1 119 ? 13.709 -8.300 -32.245 1.00 90.88 119 ASP A N 1
ATOM 930 C CA . ASP A 1 119 ? 12.504 -8.847 -32.853 1.00 90.88 119 ASP A CA 1
ATOM 931 C C . ASP A 1 119 ? 11.270 -8.465 -32.016 1.00 90.88 119 ASP A C 1
ATOM 933 O O . ASP A 1 119 ? 11.197 -8.743 -30.817 1.00 90.88 119 ASP A O 1
ATOM 937 N N . ASP A 1 120 ? 10.293 -7.808 -32.648 1.00 89.69 120 ASP A N 1
ATOM 938 C CA . ASP A 1 120 ? 9.033 -7.422 -32.003 1.00 89.69 120 ASP A CA 1
ATOM 939 C C . ASP A 1 120 ? 8.178 -8.634 -31.628 1.00 89.69 120 ASP A C 1
ATOM 941 O O . ASP A 1 120 ? 7.481 -8.586 -30.616 1.00 89.69 120 ASP A O 1
ATOM 945 N N . ALA A 1 121 ? 8.275 -9.737 -32.378 1.00 88.56 121 ALA A N 1
ATOM 946 C CA . ALA A 1 121 ? 7.543 -10.963 -32.076 1.00 88.56 121 ALA A CA 1
ATOM 947 C C . ALA A 1 121 ? 8.037 -11.625 -30.781 1.00 88.56 121 ALA A C 1
ATOM 949 O O . ALA A 1 121 ? 7.263 -12.267 -30.068 1.00 88.56 121 ALA A O 1
ATOM 950 N N . GLU A 1 122 ? 9.318 -11.448 -30.446 1.00 87.62 122 GLU A N 1
ATOM 951 C CA . GLU A 1 122 ? 9.852 -11.920 -29.173 1.00 87.62 122 GLU A CA 1
ATOM 952 C C . GLU A 1 122 ? 9.386 -11.041 -28.017 1.00 87.62 122 GLU A C 1
ATOM 954 O O . GLU A 1 122 ? 9.112 -11.585 -26.953 1.00 87.62 122 GLU A O 1
ATOM 959 N N . ASN A 1 123 ? 9.242 -9.726 -28.226 1.00 89.88 123 ASN A N 1
ATOM 960 C CA . ASN A 1 123 ? 8.893 -8.731 -27.206 1.00 89.88 123 ASN A CA 1
ATOM 961 C C . ASN A 1 123 ? 7.468 -8.867 -26.630 1.00 89.88 123 ASN A C 1
ATOM 963 O O . ASN A 1 123 ? 7.011 -7.959 -25.952 1.00 89.88 123 ASN A O 1
ATOM 967 N N . GLY A 1 124 ? 6.733 -9.956 -26.854 1.00 89.38 124 GLY A N 1
ATOM 968 C CA . GLY A 1 124 ? 5.431 -10.192 -26.222 1.00 89.38 124 GLY A CA 1
ATOM 969 C C . GLY A 1 124 ? 5.541 -10.706 -24.780 1.00 89.38 124 GLY A C 1
ATOM 970 O O . GLY A 1 124 ? 6.500 -11.397 -24.428 1.00 89.38 124 GLY A O 1
ATOM 971 N N . VAL A 1 125 ? 4.519 -10.449 -23.950 1.00 88.38 125 VAL A N 1
ATOM 972 C CA . VAL A 1 125 ? 4.404 -11.065 -22.605 1.00 88.38 125 VAL A CA 1
ATOM 973 C C . VAL A 1 125 ? 4.448 -12.588 -22.706 1.00 88.38 125 VAL A C 1
ATOM 975 O O . VAL A 1 125 ? 5.104 -13.244 -21.898 1.00 88.38 125 VAL A O 1
ATOM 978 N N . ASP A 1 126 ? 3.827 -13.143 -23.747 1.00 87.44 126 ASP A N 1
ATOM 979 C CA . ASP A 1 126 ? 3.804 -14.580 -24.007 1.00 87.44 126 ASP A CA 1
ATOM 980 C C . ASP A 1 126 ? 5.210 -15.156 -24.183 1.00 87.44 126 ASP A C 1
ATOM 982 O O . ASP A 1 126 ? 5.471 -16.275 -23.749 1.00 87.44 126 ASP A O 1
ATOM 986 N N . GLY A 1 127 ? 6.150 -14.400 -24.759 1.00 82.69 127 GLY A N 1
ATOM 987 C CA . GLY A 1 127 ? 7.545 -14.823 -24.903 1.00 82.69 127 GLY A CA 1
ATOM 988 C C . GLY A 1 127 ? 8.246 -14.997 -23.553 1.00 82.69 127 GLY A C 1
ATOM 989 O O . GLY A 1 127 ? 9.021 -15.939 -23.369 1.00 82.69 127 GLY A O 1
ATOM 990 N N . VAL A 1 128 ? 7.929 -14.127 -22.591 1.00 84.94 128 VAL A N 1
ATOM 991 C CA . VAL A 1 128 ? 8.430 -14.214 -21.213 1.00 84.94 128 VAL A CA 1
ATOM 992 C C . VAL A 1 128 ? 7.730 -15.343 -20.459 1.00 84.94 128 VAL A C 1
ATOM 994 O O . VAL A 1 128 ? 8.400 -16.196 -19.883 1.00 84.94 128 VAL A O 1
ATOM 997 N N . ALA A 1 129 ? 6.396 -15.394 -20.508 1.00 87.25 129 ALA A N 1
ATOM 998 C CA . ALA A 1 129 ? 5.593 -16.388 -19.794 1.00 87.25 129 ALA A CA 1
ATOM 999 C C . ALA A 1 129 ? 5.857 -17.825 -20.277 1.00 87.25 129 ALA A C 1
ATOM 1001 O O . ALA A 1 129 ? 5.909 -18.751 -19.472 1.00 87.25 129 ALA A O 1
ATOM 1002 N N . SER A 1 130 ? 6.078 -18.012 -21.581 1.00 85.31 130 SER A N 1
ATOM 1003 C CA . SER A 1 130 ? 6.427 -19.312 -22.174 1.00 85.31 130 SER A CA 1
ATOM 1004 C C . SER A 1 130 ? 7.893 -19.707 -21.978 1.00 85.31 130 SER A C 1
ATOM 1006 O O . SER A 1 130 ? 8.283 -20.809 -22.358 1.00 85.31 130 SER A O 1
ATOM 1008 N N . GLY A 1 131 ? 8.728 -18.818 -21.431 1.00 82.12 131 GLY A N 1
ATOM 1009 C CA . GLY A 1 131 ? 10.161 -19.058 -21.292 1.00 82.12 131 GLY A CA 1
ATOM 1010 C C . GLY A 1 131 ? 10.915 -19.113 -22.624 1.00 82.12 131 GLY A C 1
ATOM 1011 O O . GLY A 1 131 ? 12.055 -19.561 -22.644 1.00 82.12 131 GLY A O 1
ATOM 1012 N N . ARG A 1 132 ? 10.333 -18.647 -23.739 1.00 79.94 132 ARG A N 1
ATOM 1013 C CA . ARG A 1 132 ? 11.079 -18.458 -25.003 1.00 79.94 132 ARG A CA 1
ATOM 1014 C C . ARG A 1 132 ? 12.189 -17.422 -24.845 1.00 79.94 132 ARG A C 1
ATOM 1016 O O . ARG A 1 132 ? 13.227 -17.500 -25.492 1.00 79.94 132 ARG A O 1
ATOM 1023 N N . VAL A 1 133 ? 11.989 -16.488 -23.922 1.00 80.31 133 VAL A N 1
ATOM 1024 C CA . VAL A 1 133 ? 12.988 -15.537 -23.438 1.00 80.31 133 VAL A CA 1
ATOM 1025 C C . VAL A 1 133 ? 13.923 -16.228 -22.431 1.00 80.31 133 VAL A C 1
ATOM 1027 O O . VAL A 1 133 ? 13.955 -15.894 -21.250 1.00 80.31 133 VAL A O 1
ATOM 1030 N N . GLN A 1 134 ? 14.678 -17.230 -22.877 1.00 80.62 134 GLN A N 1
ATOM 1031 C CA . GLN A 1 134 ? 15.701 -17.888 -22.060 1.00 80.62 134 GLN A CA 1
ATOM 1032 C C . GLN A 1 134 ? 17.102 -17.386 -22.408 1.00 80.62 134 GLN A C 1
ATOM 1034 O O . GLN A 1 134 ? 17.411 -17.058 -23.554 1.00 80.62 134 GLN A O 1
ATOM 1039 N N . VAL A 1 135 ? 17.970 -17.334 -21.396 1.00 84.38 135 VAL A N 1
ATOM 1040 C CA . VAL A 1 135 ? 19.398 -17.076 -21.592 1.00 84.38 135 VAL A CA 1
ATOM 1041 C C . VAL A 1 135 ? 20.028 -18.360 -22.127 1.00 84.38 135 VAL A C 1
ATOM 1043 O O . VAL A 1 135 ? 20.289 -19.294 -21.375 1.00 84.38 135 VAL A O 1
ATOM 1046 N N . THR A 1 136 ? 20.232 -18.428 -23.440 1.00 86.94 136 THR A N 1
ATOM 1047 C CA . THR A 1 136 ? 20.868 -19.574 -24.101 1.00 86.94 136 THR A CA 1
ATOM 1048 C C . THR A 1 136 ? 22.365 -19.339 -24.275 1.00 86.94 136 THR A C 1
ATOM 1050 O O . THR A 1 136 ? 22.805 -18.197 -24.413 1.00 86.94 136 THR A O 1
ATOM 1053 N N . ALA A 1 137 ? 23.147 -20.418 -24.325 1.00 89.25 137 ALA A N 1
ATOM 1054 C CA . ALA A 1 137 ? 24.536 -20.345 -24.769 1.00 89.25 137 ALA A CA 1
ATOM 1055 C C . ALA A 1 137 ? 24.594 -19.790 -26.202 1.00 89.25 137 ALA A C 1
ATOM 1057 O O . ALA A 1 137 ? 23.801 -20.189 -27.060 1.00 89.25 137 ALA A O 1
ATOM 1058 N N . ARG A 1 138 ? 25.490 -18.831 -26.443 1.00 87.25 138 ARG A N 1
ATOM 1059 C CA . ARG A 1 138 ? 25.725 -18.230 -27.758 1.00 87.25 138 ARG A CA 1
ATOM 1060 C C . ARG A 1 138 ? 27.224 -18.064 -27.998 1.00 87.25 138 ARG A C 1
ATOM 1062 O O . ARG A 1 138 ? 27.931 -17.710 -27.050 1.00 87.25 138 ARG A O 1
ATOM 1069 N N . PRO A 1 139 ? 27.694 -18.224 -29.245 1.00 87.81 139 PRO A N 1
ATOM 1070 C CA . PRO A 1 139 ? 29.095 -18.017 -29.566 1.00 87.81 139 PRO A CA 1
ATOM 1071 C C . PRO A 1 139 ? 29.480 -16.562 -29.297 1.00 87.81 139 PRO A C 1
ATOM 1073 O O . PRO A 1 139 ? 28.811 -15.621 -29.734 1.00 87.81 139 PRO A O 1
ATOM 1076 N N . SER A 1 140 ? 30.562 -16.372 -28.554 1.00 84.31 140 SER A N 1
ATOM 1077 C CA . SER A 1 140 ? 31.105 -15.061 -28.231 1.00 84.31 140 SER A CA 1
ATOM 1078 C C . SER A 1 140 ? 31.690 -14.408 -29.478 1.00 84.31 140 SER A C 1
ATOM 1080 O O . SER A 1 140 ? 32.668 -14.886 -30.048 1.00 84.31 140 SER A O 1
ATOM 1082 N N . ALA A 1 141 ? 31.159 -13.243 -29.853 1.00 78.50 141 ALA A N 1
ATOM 1083 C CA . ALA A 1 141 ? 31.704 -12.442 -30.954 1.00 78.50 141 ALA A CA 1
ATOM 1084 C C . ALA A 1 141 ? 33.124 -11.910 -30.679 1.00 78.50 141 ALA A C 1
ATOM 1086 O O . ALA A 1 141 ? 33.798 -11.412 -31.575 1.00 78.50 141 ALA A O 1
ATOM 1087 N N . ALA A 1 142 ? 33.571 -11.970 -29.428 1.00 78.44 142 ALA A N 1
ATOM 1088 C CA . ALA A 1 142 ? 34.817 -11.360 -28.996 1.00 78.44 142 ALA A CA 1
ATOM 1089 C C . ALA A 1 142 ? 35.905 -12.360 -28.609 1.00 78.44 142 ALA A C 1
ATOM 1091 O O . ALA A 1 142 ? 37.070 -11.985 -28.529 1.00 78.44 142 ALA A O 1
ATOM 1092 N N . TYR A 1 143 ? 35.518 -13.602 -28.344 1.00 83.50 143 TYR A N 1
ATOM 1093 C CA . TYR A 1 143 ? 36.430 -14.704 -28.086 1.00 83.50 143 TYR A CA 1
ATOM 1094 C C . TYR A 1 143 ? 35.943 -15.875 -28.939 1.00 83.50 143 TYR A C 1
ATOM 1096 O O . TYR A 1 143 ? 35.010 -16.567 -28.521 1.00 83.50 143 TYR A O 1
ATOM 1104 N N . PRO A 1 144 ? 36.521 -16.064 -30.139 1.00 85.50 144 PRO A N 1
ATOM 1105 C CA . PRO A 1 144 ? 36.191 -17.198 -30.991 1.00 85.50 144 PRO A CA 1
ATOM 1106 C C . PRO A 1 144 ? 36.253 -18.502 -30.192 1.00 85.50 144 PRO A C 1
ATOM 1108 O O . PRO A 1 144 ? 37.058 -18.617 -29.269 1.00 85.50 144 PRO A O 1
ATOM 1111 N N . GLU A 1 145 ? 35.387 -19.458 -30.528 1.00 90.50 145 GLU A N 1
ATOM 1112 C CA . GLU A 1 145 ? 35.335 -20.792 -29.899 1.00 90.50 145 GLU A CA 1
ATOM 1113 C C . GLU A 1 145 ? 34.918 -20.813 -28.418 1.00 90.50 145 GLU A C 1
ATOM 1115 O O . GLU A 1 145 ? 34.969 -21.859 -27.774 1.00 90.50 145 GLU A O 1
ATOM 1120 N N . THR A 1 146 ? 34.457 -19.687 -27.866 1.00 90.69 146 THR A N 1
ATOM 1121 C CA . THR A 1 146 ? 33.860 -19.662 -26.525 1.00 90.69 146 THR A CA 1
ATOM 1122 C C . THR A 1 146 ? 32.369 -19.389 -26.605 1.00 90.69 146 THR A C 1
ATOM 1124 O O . THR A 1 146 ? 31.936 -18.441 -27.261 1.00 90.69 146 THR A O 1
ATOM 1127 N N . ASP A 1 147 ? 31.587 -20.191 -25.893 1.00 91.56 147 ASP A N 1
ATOM 1128 C CA . ASP A 1 147 ? 30.173 -19.920 -25.682 1.00 91.56 147 ASP A CA 1
ATOM 1129 C C . ASP A 1 147 ? 29.980 -19.102 -24.409 1.00 91.56 147 ASP A C 1
ATOM 1131 O O . ASP A 1 147 ? 30.562 -19.380 -23.357 1.00 91.56 147 ASP A O 1
ATOM 1135 N N . VAL A 1 148 ? 29.126 -18.089 -24.497 1.00 88.00 148 VAL A N 1
ATOM 1136 C CA . VAL A 1 148 ? 28.717 -17.270 -23.362 1.00 88.00 148 VAL A CA 1
ATOM 1137 C C . VAL A 1 148 ? 27.227 -17.474 -23.148 1.00 88.00 148 VAL A C 1
ATOM 1139 O O . VAL A 1 148 ? 26.421 -17.355 -24.071 1.00 88.00 148 VAL A O 1
ATOM 1142 N N . ILE A 1 149 ? 26.850 -17.774 -21.907 1.00 89.00 149 ILE A N 1
ATOM 1143 C CA . ILE A 1 149 ? 25.452 -17.819 -21.477 1.00 89.00 149 ILE A CA 1
ATOM 1144 C C . ILE A 1 149 ? 25.028 -16.375 -21.202 1.00 89.00 149 ILE A C 1
ATOM 1146 O O . ILE A 1 149 ? 25.116 -15.882 -20.079 1.00 89.00 149 ILE A O 1
ATOM 1150 N N . ALA A 1 150 ? 24.648 -15.663 -22.260 1.00 84.19 150 ALA A N 1
ATOM 1151 C CA . ALA A 1 150 ? 24.199 -14.281 -22.182 1.00 84.19 150 ALA A CA 1
ATOM 1152 C C . ALA A 1 150 ? 23.147 -13.984 -23.248 1.00 84.19 150 ALA A C 1
ATOM 1154 O O . ALA A 1 150 ? 23.126 -14.578 -24.327 1.00 84.19 150 ALA A O 1
ATOM 1155 N N . ARG A 1 151 ? 22.298 -12.999 -22.953 1.00 83.00 151 ARG A N 1
ATOM 1156 C CA . ARG A 1 151 ? 21.412 -12.391 -23.939 1.00 83.00 151 ARG A CA 1
ATOM 1157 C C . ARG A 1 151 ? 21.951 -11.015 -24.298 1.00 83.00 151 ARG A C 1
ATOM 1159 O O . ARG A 1 151 ? 22.257 -10.220 -23.416 1.00 83.00 151 ARG A O 1
ATOM 1166 N N . TRP A 1 152 ? 22.029 -10.731 -25.589 1.00 85.81 152 TRP A N 1
ATOM 1167 C CA . TRP A 1 152 ? 22.325 -9.398 -26.098 1.00 85.81 152 TRP A CA 1
ATOM 1168 C C . TRP A 1 152 ? 21.332 -9.023 -27.189 1.00 85.81 152 TRP A C 1
ATOM 1170 O O . TRP A 1 152 ? 20.772 -9.884 -27.872 1.00 85.81 152 TRP A O 1
ATOM 1180 N N . ILE A 1 153 ? 21.129 -7.719 -27.347 1.00 88.62 153 ILE A N 1
ATOM 1181 C CA . ILE A 1 153 ? 20.282 -7.152 -28.391 1.00 88.62 153 ILE A CA 1
ATOM 1182 C C . ILE A 1 153 ? 21.148 -6.961 -29.635 1.00 88.62 153 ILE A C 1
ATOM 1184 O O . ILE A 1 153 ? 22.110 -6.193 -29.618 1.00 88.62 153 ILE A O 1
ATOM 1188 N N . ALA A 1 154 ? 20.818 -7.679 -30.707 1.00 88.56 154 ALA A N 1
ATOM 1189 C CA . ALA A 1 154 ? 21.419 -7.478 -32.019 1.00 88.56 154 ALA A CA 1
ATOM 1190 C C . ALA A 1 154 ? 20.568 -6.467 -32.790 1.00 88.56 154 ALA A C 1
ATOM 1192 O O . ALA A 1 154 ? 19.460 -6.789 -33.206 1.00 88.56 154 ALA A O 1
ATOM 1193 N N . ILE A 1 155 ? 21.059 -5.239 -32.940 1.00 91.88 155 ILE A N 1
ATOM 1194 C CA . ILE A 1 155 ? 20.327 -4.197 -33.663 1.00 91.88 155 ILE A CA 1
ATOM 1195 C C . ILE A 1 155 ? 20.511 -4.438 -35.169 1.00 91.88 155 ILE A C 1
ATOM 1197 O O . ILE A 1 155 ? 21.660 -4.522 -35.617 1.00 91.88 155 ILE A O 1
ATOM 1201 N N . PRO A 1 156 ? 19.423 -4.549 -35.957 1.00 90.75 156 PRO A N 1
ATOM 1202 C CA . PRO A 1 156 ? 19.515 -4.708 -37.403 1.00 90.75 156 PRO A CA 1
ATOM 1203 C C . PRO A 1 156 ? 20.390 -3.616 -38.018 1.00 90.75 156 PRO A C 1
ATOM 1205 O O . PRO A 1 156 ? 20.321 -2.462 -37.598 1.00 90.75 156 PRO A O 1
ATOM 1208 N N . GLU A 1 157 ? 21.232 -3.993 -38.982 1.00 90.94 157 GLU A N 1
ATOM 1209 C CA . GLU A 1 157 ? 22.096 -3.076 -39.748 1.00 90.94 157 GLU A CA 1
ATOM 1210 C C . GLU A 1 157 ? 23.176 -2.340 -38.930 1.00 90.94 157 GLU A C 1
ATOM 1212 O O . GLU A 1 157 ? 23.939 -1.548 -39.480 1.00 90.94 157 GLU A O 1
ATOM 1217 N N . LYS A 1 158 ? 23.305 -2.626 -37.628 1.00 89.12 158 LYS A N 1
ATOM 1218 C CA . LYS A 1 158 ? 24.323 -2.031 -36.752 1.00 89.12 158 LYS A CA 1
ATOM 1219 C C . LYS A 1 158 ? 25.204 -3.127 -36.145 1.00 89.12 158 LYS A C 1
ATOM 1221 O O . LYS A 1 158 ? 25.000 -3.505 -34.989 1.00 89.12 158 LYS A O 1
ATOM 1226 N N . PRO A 1 159 ? 26.168 -3.678 -36.909 1.00 85.50 159 PRO A N 1
ATOM 1227 C CA . PRO A 1 159 ? 27.076 -4.685 -36.382 1.00 85.50 159 PRO A CA 1
ATOM 1228 C C . PRO A 1 159 ? 27.958 -4.076 -35.287 1.00 85.50 159 PRO A C 1
ATOM 1230 O O . PRO A 1 159 ? 28.542 -3.006 -35.459 1.00 85.50 159 PRO A O 1
ATOM 1233 N N . PHE A 1 160 ? 28.067 -4.781 -34.163 1.00 84.50 160 PHE A N 1
ATOM 1234 C CA . PHE A 1 160 ? 28.962 -4.414 -33.072 1.00 84.50 160 PHE A CA 1
ATOM 1235 C C . PHE A 1 160 ? 30.150 -5.364 -33.056 1.00 84.50 160 PHE A C 1
ATOM 1237 O O . PHE A 1 160 ? 29.984 -6.579 -32.954 1.00 84.50 160 PHE A O 1
ATOM 1244 N N . TYR A 1 161 ? 31.345 -4.795 -33.151 1.00 82.38 161 TYR A N 1
ATOM 1245 C CA . TYR A 1 161 ? 32.596 -5.538 -33.109 1.00 82.38 161 TYR A CA 1
ATOM 1246 C C . TYR A 1 161 ? 33.209 -5.460 -31.707 1.00 82.38 161 TYR A C 1
ATOM 1248 O O . TYR A 1 161 ? 32.966 -4.489 -30.985 1.00 82.38 161 TYR A O 1
ATOM 1256 N N . PRO A 1 162 ? 34.001 -6.464 -31.298 1.00 81.88 162 PRO A N 1
ATOM 1257 C CA . PRO A 1 162 ? 34.805 -6.354 -30.089 1.00 81.88 162 PRO A CA 1
ATOM 1258 C C . PRO A 1 162 ? 35.736 -5.142 -30.178 1.00 81.88 162 PRO A C 1
ATOM 1260 O O . PRO A 1 162 ? 36.392 -4.934 -31.197 1.00 81.88 162 PRO A O 1
ATOM 1263 N N . GLY A 1 163 ? 35.836 -4.368 -29.100 1.00 82.06 163 GLY A N 1
ATOM 1264 C CA . GLY A 1 163 ? 36.754 -3.238 -29.057 1.00 82.06 163 GLY A CA 1
ATOM 1265 C C . GLY A 1 163 ? 37.052 -2.743 -27.644 1.00 82.06 163 GLY A C 1
ATOM 1266 O O . GLY A 1 163 ? 36.741 -3.405 -26.654 1.00 82.06 163 GLY A O 1
ATOM 1267 N N . ASN A 1 164 ? 37.738 -1.603 -27.573 1.00 88.06 164 ASN A N 1
ATOM 1268 C CA . ASN A 1 164 ? 38.152 -0.941 -26.336 1.00 88.06 164 ASN A CA 1
ATOM 1269 C C . ASN A 1 164 ? 37.005 -0.138 -25.684 1.00 88.06 164 ASN A C 1
ATOM 1271 O O . ASN A 1 164 ? 35.897 -0.064 -26.215 1.00 88.06 164 ASN A O 1
ATOM 1275 N N . GLU A 1 165 ? 37.284 0.512 -24.554 1.00 87.56 165 GLU A N 1
ATOM 1276 C CA . GLU A 1 165 ? 36.304 1.302 -23.791 1.00 87.56 165 GLU A CA 1
ATOM 1277 C C . GLU A 1 165 ? 35.587 2.377 -24.630 1.00 87.56 165 GLU A C 1
ATOM 1279 O O . GLU A 1 165 ? 34.378 2.551 -24.499 1.00 87.56 165 GLU A O 1
ATOM 1284 N N . LEU A 1 166 ? 36.288 3.044 -25.555 1.00 88.12 166 LEU A N 1
ATOM 1285 C CA . LEU A 1 166 ? 35.690 4.060 -26.435 1.00 88.12 166 LEU A CA 1
ATOM 1286 C C . LEU A 1 166 ? 34.679 3.456 -27.418 1.00 88.12 166 LEU A C 1
ATOM 1288 O O . LEU A 1 166 ? 33.605 4.022 -27.655 1.00 88.12 166 LEU A O 1
ATOM 1292 N N . SER A 1 167 ? 35.007 2.296 -27.990 1.00 88.75 167 SER A N 1
ATOM 1293 C CA . SER A 1 167 ? 34.084 1.573 -28.867 1.00 88.75 167 SER A CA 1
ATOM 1294 C C . SER A 1 167 ? 32.875 1.027 -28.101 1.00 88.75 167 SER A C 1
ATOM 1296 O O . SER A 1 167 ? 31.762 1.050 -28.625 1.00 88.75 167 SER A O 1
ATOM 1298 N N . GLU A 1 168 ? 33.063 0.630 -26.839 1.00 88.69 168 GLU A N 1
ATOM 1299 C CA . GLU A 1 168 ? 31.988 0.166 -25.962 1.00 88.69 168 GLU A CA 1
ATOM 1300 C C . GLU A 1 168 ? 31.049 1.312 -25.571 1.00 88.69 168 GLU A C 1
ATOM 1302 O O . GLU A 1 168 ? 29.830 1.171 -25.653 1.00 88.69 168 GLU A O 1
ATOM 1307 N N . HIS A 1 169 ? 31.600 2.482 -25.242 1.00 90.88 169 HIS A N 1
ATOM 1308 C CA . HIS A 1 169 ? 30.815 3.689 -24.999 1.00 90.88 169 HIS A CA 1
ATOM 1309 C C . HIS A 1 169 ? 30.005 4.091 -26.245 1.00 90.88 169 HIS A C 1
ATOM 1311 O O . HIS A 1 169 ? 28.803 4.343 -26.156 1.00 90.88 169 HIS A O 1
ATOM 1317 N N . SER A 1 170 ? 30.622 4.054 -27.432 1.00 91.81 170 SER A N 1
ATOM 1318 C CA . SER A 1 170 ? 29.931 4.316 -28.705 1.00 91.81 170 SER A CA 1
ATOM 1319 C C . SER A 1 170 ? 28.814 3.301 -28.974 1.00 91.81 170 SER A C 1
ATOM 1321 O O . SER A 1 170 ? 27.708 3.679 -29.367 1.00 91.81 170 SER A O 1
ATOM 1323 N N . ARG A 1 171 ? 29.067 2.013 -28.708 1.00 91.44 171 ARG A N 1
ATOM 1324 C CA . ARG A 1 171 ? 28.062 0.947 -28.792 1.00 91.44 171 ARG A CA 1
ATOM 1325 C C . ARG A 1 171 ? 26.896 1.223 -27.851 1.00 91.44 171 ARG A C 1
ATOM 1327 O O . ARG A 1 171 ? 25.749 1.179 -28.286 1.00 91.44 171 ARG A O 1
ATOM 1334 N N . HIS A 1 172 ? 27.170 1.518 -26.584 1.00 92.62 172 HIS A N 1
ATOM 1335 C CA . HIS A 1 172 ? 26.140 1.823 -25.597 1.00 92.62 172 HIS A CA 1
ATOM 1336 C C . HIS A 1 172 ? 25.307 3.037 -25.995 1.00 92.62 172 HIS A C 1
ATOM 1338 O O . HIS A 1 172 ? 24.089 2.984 -25.876 1.00 92.62 172 HIS A O 1
ATOM 1344 N N . ARG A 1 173 ? 25.916 4.076 -26.567 1.00 94.81 173 ARG A N 1
ATOM 1345 C CA . ARG A 1 173 ? 25.190 5.234 -27.099 1.00 94.81 173 ARG A CA 1
ATOM 1346 C C . ARG A 1 173 ? 24.198 4.841 -28.194 1.00 94.81 173 ARG A C 1
ATOM 1348 O O . ARG A 1 173 ? 23.034 5.223 -28.130 1.00 94.81 173 ARG A O 1
ATOM 1355 N N . VAL A 1 174 ? 24.637 4.036 -29.164 1.00 94.75 174 VAL A N 1
ATOM 1356 C CA . VAL A 1 174 ? 23.789 3.544 -30.266 1.00 94.75 174 VAL A CA 1
ATOM 1357 C C . VAL A 1 174 ? 22.665 2.640 -29.758 1.00 94.75 174 VAL A C 1
ATOM 1359 O O . VAL A 1 174 ? 21.530 2.758 -30.219 1.00 94.75 174 VAL A O 1
ATOM 1362 N N . VAL A 1 175 ? 22.976 1.736 -28.825 1.00 93.94 175 VAL A N 1
ATOM 1363 C CA . VAL A 1 175 ? 22.001 0.806 -28.241 1.00 93.94 175 VAL A CA 1
ATOM 1364 C C . VAL A 1 175 ? 20.959 1.553 -27.423 1.00 93.94 175 VAL A C 1
ATOM 1366 O O . VAL A 1 175 ? 19.768 1.308 -27.597 1.00 93.94 175 VAL A O 1
ATOM 1369 N N . THR A 1 176 ? 21.388 2.482 -26.571 1.00 94.75 176 THR A N 1
ATOM 1370 C CA . THR A 1 176 ? 20.487 3.307 -25.769 1.00 94.75 176 THR A CA 1
ATOM 1371 C C . THR A 1 176 ? 19.576 4.139 -26.664 1.00 94.75 176 THR A C 1
ATOM 1373 O O . THR A 1 176 ? 18.372 4.125 -26.451 1.00 94.75 176 THR A O 1
ATOM 1376 N N . ASP A 1 177 ? 20.105 4.797 -27.700 1.00 95.81 177 ASP A N 1
ATOM 1377 C CA . ASP A 1 177 ? 19.290 5.611 -28.611 1.00 95.81 177 ASP A CA 1
ATOM 1378 C C . ASP A 1 177 ? 18.194 4.784 -29.304 1.00 95.81 177 ASP A C 1
ATOM 1380 O O . ASP A 1 177 ? 17.022 5.161 -29.286 1.00 95.81 177 ASP A O 1
ATOM 1384 N N . TRP A 1 178 ? 18.561 3.602 -29.813 1.00 96.19 178 TRP A N 1
ATOM 1385 C CA . TRP A 1 178 ? 17.621 2.660 -30.424 1.00 96.19 178 TRP A CA 1
ATOM 1386 C C . TRP A 1 178 ? 16.575 2.137 -29.424 1.00 96.19 178 TRP A C 1
ATOM 1388 O O . TRP A 1 178 ? 15.396 2.027 -29.765 1.00 96.19 178 TRP A O 1
ATOM 1398 N N . LEU A 1 179 ? 16.982 1.839 -28.184 1.00 95.50 179 LEU A N 1
ATOM 1399 C CA . LEU A 1 179 ? 16.069 1.406 -27.122 1.00 95.50 179 LEU A CA 1
ATOM 1400 C C . LEU A 1 179 ? 15.072 2.503 -26.754 1.00 95.50 179 LEU A C 1
ATOM 1402 O O . LEU A 1 179 ? 13.888 2.207 -26.605 1.00 95.50 179 LEU A O 1
ATOM 1406 N N . LEU A 1 180 ? 15.525 3.755 -26.632 1.00 95.81 180 LEU A N 1
ATOM 1407 C CA . LEU A 1 180 ? 14.648 4.886 -26.338 1.00 95.81 180 LEU A CA 1
ATOM 1408 C C . LEU A 1 180 ? 13.584 5.049 -27.427 1.00 95.81 180 LEU A C 1
ATOM 1410 O O . LEU A 1 180 ? 12.404 5.125 -27.100 1.00 95.81 180 LEU A O 1
ATOM 1414 N N . ASP A 1 181 ? 13.966 5.013 -28.708 1.00 95.75 181 ASP A N 1
ATOM 1415 C CA . ASP A 1 181 ? 13.003 5.106 -29.818 1.00 95.75 181 ASP A CA 1
ATOM 1416 C C . ASP A 1 181 ? 11.960 3.985 -29.773 1.00 95.75 181 ASP A C 1
ATOM 1418 O O . ASP A 1 181 ? 10.767 4.199 -30.010 1.00 95.75 181 ASP A O 1
ATOM 1422 N N . ARG A 1 182 ? 12.404 2.767 -29.454 1.00 94.94 182 ARG A N 1
ATOM 1423 C CA . ARG A 1 182 ? 11.532 1.594 -29.426 1.00 94.94 182 ARG A CA 1
ATOM 1424 C C . ARG A 1 182 ? 10.580 1.595 -28.237 1.00 94.94 182 ARG A C 1
ATOM 1426 O O . ARG A 1 182 ? 9.410 1.270 -28.417 1.00 94.94 182 ARG A O 1
ATOM 1433 N N . LEU A 1 183 ? 11.057 1.980 -27.055 1.00 94.88 183 LEU A N 1
ATOM 1434 C CA . LEU A 1 183 ? 10.243 2.078 -25.842 1.00 94.88 183 LEU A CA 1
ATOM 1435 C C . LEU A 1 183 ? 9.266 3.257 -25.900 1.00 94.88 183 LEU A C 1
ATOM 1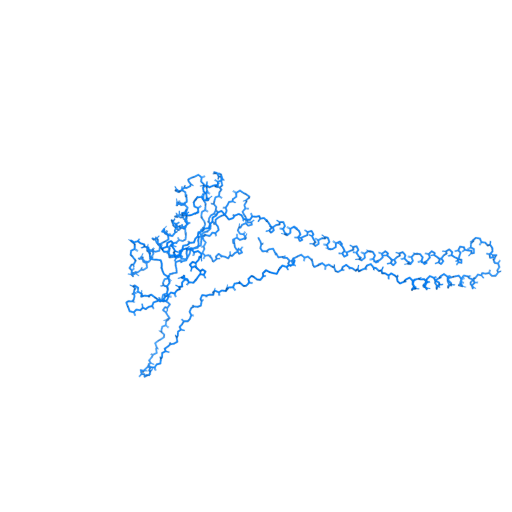437 O O . LEU A 1 183 ? 8.141 3.137 -25.420 1.00 94.88 183 LEU A O 1
ATOM 1441 N N . LEU A 1 184 ? 9.659 4.375 -26.516 1.00 95.62 184 LEU A N 1
ATOM 1442 C CA . LEU A 1 184 ? 8.794 5.546 -26.645 1.00 95.62 184 LEU A CA 1
ATOM 1443 C C . LEU A 1 184 ? 7.652 5.325 -27.634 1.00 95.62 184 LEU A C 1
ATOM 1445 O O . LEU A 1 184 ? 6.550 5.801 -27.384 1.00 95.62 184 LEU A O 1
ATOM 1449 N N . ARG A 1 185 ? 7.871 4.588 -28.728 1.00 95.06 185 ARG A N 1
ATOM 1450 C CA . ARG A 1 185 ? 6.866 4.385 -29.786 1.00 95.06 185 ARG A CA 1
ATOM 1451 C C . ARG A 1 185 ? 5.462 4.004 -29.272 1.00 95.06 185 ARG A C 1
ATOM 1453 O O . ARG A 1 185 ? 4.520 4.709 -29.630 1.00 95.06 185 ARG A O 1
ATOM 1460 N N . PRO A 1 186 ? 5.275 2.951 -28.452 1.00 93.31 186 PRO A N 1
ATOM 1461 C CA . PRO A 1 186 ? 3.954 2.610 -27.913 1.00 93.31 186 PRO A CA 1
ATOM 1462 C C . PRO A 1 186 ? 3.452 3.595 -26.844 1.00 93.31 186 PRO A C 1
ATOM 1464 O O . PRO A 1 186 ? 2.250 3.698 -26.624 1.00 93.31 186 PRO A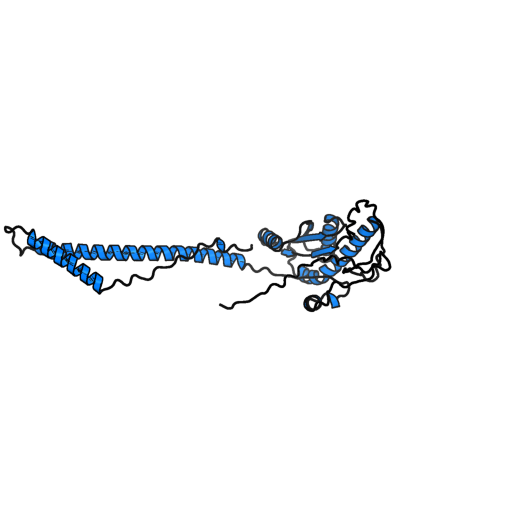 O 1
ATOM 1467 N N . VAL A 1 187 ? 4.349 4.332 -26.183 1.00 95.06 187 VAL A N 1
ATOM 1468 C CA . VAL A 1 187 ? 4.015 5.252 -25.084 1.00 95.06 187 VAL A CA 1
ATOM 1469 C C . VAL A 1 187 ? 3.570 6.624 -25.601 1.00 95.06 187 VAL A C 1
ATOM 1471 O O . VAL A 1 187 ? 2.688 7.243 -25.008 1.00 95.06 187 VAL A O 1
ATOM 1474 N N . ILE A 1 188 ? 4.122 7.089 -26.728 1.00 95.56 188 ILE A N 1
ATOM 1475 C CA . ILE A 1 188 ? 3.849 8.415 -27.303 1.00 95.56 188 ILE A CA 1
ATOM 1476 C C . ILE A 1 188 ? 2.358 8.623 -27.576 1.00 95.56 188 ILE A C 1
ATOM 1478 O O . ILE A 1 188 ? 1.844 9.697 -27.280 1.00 95.56 188 ILE A O 1
ATOM 1482 N N . ALA A 1 189 ? 1.650 7.613 -28.092 1.00 93.69 189 ALA A N 1
ATOM 1483 C CA . ALA A 1 189 ? 0.221 7.734 -28.390 1.00 93.69 189 ALA A CA 1
ATOM 1484 C C . ALA A 1 189 ? -0.608 8.025 -27.127 1.00 93.69 189 ALA A C 1
ATOM 1486 O O . ALA A 1 189 ? -1.468 8.904 -27.136 1.00 93.69 189 ALA A O 1
ATOM 1487 N N . SER A 1 190 ? -0.305 7.348 -26.017 1.00 93.88 190 SER A N 1
ATOM 1488 C CA . SER A 1 190 ? -0.955 7.619 -24.732 1.00 93.88 190 SER A CA 1
ATOM 1489 C C . SER A 1 190 ? -0.524 8.960 -24.142 1.00 93.88 190 SER A C 1
ATOM 1491 O O . SER A 1 190 ? -1.360 9.674 -23.596 1.00 93.88 190 SER A O 1
ATOM 1493 N N . LEU A 1 191 ? 0.748 9.349 -24.277 1.00 94.38 191 LEU A N 1
ATOM 1494 C CA . LEU A 1 191 ? 1.214 10.666 -23.827 1.00 94.38 191 LEU A CA 1
ATOM 1495 C C . LEU A 1 191 ? 0.584 11.816 -24.624 1.00 94.38 191 LEU A C 1
ATOM 1497 O O . LEU A 1 191 ? 0.329 12.872 -24.057 1.00 94.38 191 LEU A O 1
ATOM 1501 N N . ALA A 1 192 ? 0.266 11.606 -25.902 1.00 95.19 192 ALA A N 1
ATOM 1502 C CA . ALA A 1 192 ? -0.438 12.579 -26.734 1.00 95.19 192 ALA A CA 1
ATOM 1503 C C . ALA A 1 192 ? -1.879 12.841 -26.263 1.00 95.19 192 ALA A C 1
ATOM 1505 O O . ALA A 1 192 ? -2.449 13.876 -26.597 1.00 95.19 192 ALA A O 1
ATOM 1506 N N . SER A 1 193 ? -2.468 11.926 -25.482 1.00 94.19 193 SER A N 1
ATOM 1507 C CA . SER A 1 193 ? -3.801 12.117 -24.895 1.00 94.19 193 SER A CA 1
ATOM 1508 C C . SER A 1 193 ? -3.804 13.052 -23.677 1.00 94.19 193 SER A C 1
ATOM 1510 O O . SER A 1 193 ? -4.872 13.417 -23.184 1.00 94.19 193 SER A O 1
ATOM 1512 N N . LEU A 1 194 ? -2.624 13.442 -23.181 1.00 92.88 194 LEU A N 1
ATOM 1513 C CA . LEU A 1 194 ? -2.500 14.321 -22.024 1.00 92.88 194 LEU A CA 1
ATOM 1514 C C . LEU A 1 194 ? -2.868 15.776 -22.364 1.00 92.88 194 LEU A C 1
ATOM 1516 O O . LEU A 1 194 ? -2.562 16.256 -23.457 1.00 92.88 194 LEU A O 1
ATOM 1520 N N . PRO A 1 195 ? -3.482 16.517 -21.423 1.00 92.94 195 PRO A N 1
ATOM 1521 C CA . PRO A 1 195 ? -3.716 17.948 -21.582 1.00 92.94 195 PRO A CA 1
ATOM 1522 C C . PRO A 1 195 ? -2.428 18.743 -21.857 1.00 92.94 195 PRO A C 1
ATOM 1524 O O . PRO A 1 195 ? -1.370 18.470 -21.299 1.00 92.94 195 PRO A O 1
ATOM 1527 N N . VAL A 1 196 ? -2.539 19.810 -22.655 1.00 88.31 196 VAL A N 1
ATOM 1528 C CA . VAL A 1 196 ? -1.412 20.665 -23.100 1.00 88.31 196 VAL A CA 1
ATOM 1529 C C . VAL A 1 196 ? -0.641 21.327 -21.943 1.00 88.31 196 VAL A C 1
ATOM 1531 O O . VAL A 1 196 ? 0.500 21.736 -22.103 1.00 88.31 196 VAL A O 1
ATOM 1534 N N . GLN A 1 197 ? -1.239 21.425 -20.757 1.00 87.00 197 GLN A N 1
ATOM 1535 C CA . GLN A 1 197 ? -0.612 22.034 -19.577 1.00 87.00 197 GLN A CA 1
ATOM 1536 C C . GLN A 1 197 ? -0.026 21.003 -18.605 1.00 87.00 197 GLN A C 1
ATOM 1538 O O . GLN A 1 197 ? 0.420 21.359 -17.514 1.00 87.00 197 GLN A O 1
ATOM 1543 N N . THR A 1 198 ? -0.041 19.721 -18.967 1.00 90.62 198 THR A N 1
ATOM 1544 C CA . THR A 1 198 ? 0.503 18.669 -18.118 1.00 90.62 198 THR A CA 1
ATOM 1545 C C . THR A 1 198 ? 2.026 18.726 -18.121 1.00 90.62 198 THR A C 1
ATOM 1547 O O . THR A 1 198 ? 2.676 18.695 -19.168 1.00 90.62 198 THR A O 1
ATOM 1550 N N . ARG A 1 199 ? 2.606 18.767 -16.920 1.00 93.62 199 ARG A N 1
ATOM 1551 C CA . ARG A 1 199 ? 4.045 18.608 -16.729 1.00 93.62 199 ARG A CA 1
ATOM 1552 C C . ARG A 1 199 ? 4.371 17.124 -16.595 1.00 93.62 199 ARG A C 1
ATOM 1554 O O . ARG A 1 199 ? 3.904 16.458 -15.670 1.00 93.62 199 ARG A O 1
ATOM 1561 N N . LEU A 1 200 ? 5.169 16.620 -17.525 1.00 93.88 200 LEU A N 1
ATOM 1562 C CA . LEU A 1 200 ? 5.648 15.249 -17.568 1.00 93.88 200 LEU A CA 1
ATOM 1563 C C . LEU A 1 200 ? 6.975 15.146 -16.815 1.00 93.88 200 LEU A C 1
ATOM 1565 O O . LEU A 1 200 ? 7.981 15.716 -17.239 1.00 93.88 200 LEU A O 1
ATOM 1569 N N . ARG A 1 201 ? 6.998 14.389 -15.716 1.00 93.38 201 ARG A N 1
ATOM 1570 C CA . ARG A 1 201 ? 8.247 14.045 -15.027 1.00 93.38 201 ARG A CA 1
ATOM 1571 C C . ARG A 1 201 ? 8.646 12.616 -15.357 1.00 93.38 201 ARG A C 1
ATOM 1573 O O . ARG A 1 201 ? 7.850 11.689 -15.207 1.00 93.38 201 ARG A O 1
ATOM 1580 N N . VAL A 1 202 ? 9.890 12.442 -15.786 1.00 93.19 202 VAL A N 1
ATOM 1581 C CA . VAL A 1 202 ? 10.434 11.144 -16.187 1.00 93.19 202 VAL A CA 1
ATOM 1582 C C . VAL A 1 202 ? 11.613 10.814 -15.288 1.00 93.19 202 VAL A C 1
ATOM 1584 O O . VAL A 1 202 ? 12.583 11.561 -15.244 1.00 93.19 202 VAL A O 1
ATOM 1587 N N . ARG A 1 203 ? 11.545 9.688 -14.576 1.00 92.19 203 ARG A N 1
ATOM 1588 C CA . ARG A 1 203 ? 12.685 9.165 -13.814 1.00 92.19 203 ARG A CA 1
ATOM 1589 C C . ARG A 1 203 ? 13.322 8.047 -14.623 1.00 92.19 203 ARG A C 1
ATOM 1591 O O . ARG A 1 203 ? 12.667 7.055 -14.947 1.00 92.19 203 ARG A O 1
ATOM 1598 N N . LEU A 1 204 ? 14.581 8.237 -14.986 1.00 92.62 204 LEU A N 1
ATOM 1599 C CA . LEU A 1 204 ? 15.339 7.295 -15.793 1.00 92.62 204 LEU A CA 1
ATOM 1600 C C . LEU A 1 204 ? 16.322 6.541 -14.903 1.00 92.62 204 LEU A C 1
ATOM 1602 O O . LEU A 1 204 ? 17.147 7.163 -14.246 1.00 92.62 204 LEU A O 1
ATOM 1606 N N . VAL A 1 205 ? 16.272 5.210 -14.958 1.00 91.62 205 VAL A N 1
ATOM 1607 C CA . VAL A 1 205 ? 17.283 4.342 -14.345 1.00 91.62 205 VAL A CA 1
ATOM 1608 C C . VAL A 1 205 ? 17.972 3.555 -15.446 1.00 91.62 205 VAL A C 1
ATOM 1610 O O . VAL A 1 205 ? 17.352 2.734 -16.131 1.00 91.62 205 VAL A O 1
ATOM 1613 N N . SER A 1 206 ? 19.264 3.810 -15.619 1.00 91.50 206 SER A N 1
ATOM 1614 C CA . SER A 1 206 ? 20.082 3.184 -16.654 1.00 91.50 206 SER A CA 1
ATOM 1615 C C . SER A 1 206 ? 21.320 2.539 -16.055 1.00 91.50 206 SER A C 1
ATOM 1617 O O . SER A 1 206 ? 22.087 3.196 -15.360 1.00 91.50 206 SER A O 1
ATOM 1619 N N . ALA A 1 207 ? 21.563 1.280 -16.409 1.00 89.88 207 ALA A N 1
ATOM 1620 C CA . ALA A 1 207 ? 22.870 0.661 -16.231 1.00 89.88 207 ALA A CA 1
ATOM 1621 C C . ALA A 1 207 ? 23.553 0.668 -17.600 1.00 89.88 207 ALA A C 1
ATOM 1623 O O . ALA A 1 207 ? 23.284 -0.199 -18.429 1.00 89.88 207 ALA A O 1
ATOM 1624 N N . SER A 1 208 ? 24.345 1.703 -17.869 1.00 90.06 208 SER A N 1
ATOM 1625 C CA . SER A 1 208 ? 25.072 1.908 -19.124 1.00 90.06 208 SER A CA 1
ATOM 1626 C C . SER A 1 208 ? 26.425 2.557 -18.832 1.00 90.06 208 SER A C 1
ATOM 1628 O O . SER A 1 208 ? 26.627 3.112 -17.758 1.00 90.06 208 SER A O 1
ATOM 1630 N N . SER A 1 209 ? 27.353 2.499 -19.789 1.00 89.81 209 SER A N 1
ATOM 1631 C CA . SER A 1 209 ? 28.621 3.252 -19.721 1.00 89.81 209 SER A CA 1
ATOM 1632 C C . SER A 1 209 ? 28.504 4.671 -20.290 1.00 89.81 209 SER A C 1
ATOM 1634 O O . SER A 1 209 ? 29.510 5.368 -20.414 1.00 89.81 209 SER A O 1
ATOM 1636 N N . VAL A 1 210 ? 27.308 5.058 -20.736 1.00 93.44 210 VAL A N 1
ATOM 1637 C CA . VAL A 1 210 ? 26.976 6.434 -21.115 1.00 93.44 210 VAL A CA 1
ATOM 1638 C C . VAL A 1 210 ? 26.521 7.163 -19.857 1.00 93.44 210 VAL A C 1
ATOM 1640 O O . VAL A 1 210 ? 25.812 6.577 -19.038 1.00 93.44 210 VAL A O 1
ATOM 1643 N N . GLU A 1 211 ? 26.934 8.420 -19.701 1.00 94.50 211 GLU A N 1
ATOM 1644 C CA . GLU A 1 211 ? 26.546 9.238 -18.552 1.00 94.50 211 GLU A CA 1
ATOM 1645 C C . GLU A 1 211 ? 25.023 9.371 -18.475 1.00 94.50 211 GLU A C 1
ATOM 1647 O O . GLU A 1 211 ? 24.350 9.612 -19.480 1.00 94.50 211 GLU A O 1
ATOM 1652 N N . ALA A 1 212 ? 24.469 9.201 -17.275 1.00 92.69 212 ALA A N 1
ATOM 1653 C CA . ALA A 1 212 ? 23.024 9.147 -17.090 1.00 92.69 212 ALA A CA 1
ATOM 1654 C C . ALA A 1 212 ? 22.335 10.469 -17.486 1.00 92.69 212 ALA A C 1
ATOM 1656 O O . ALA A 1 212 ? 21.239 10.440 -18.051 1.00 92.69 212 ALA A O 1
ATOM 1657 N N . ASP A 1 213 ? 23.018 11.603 -17.294 1.00 94.75 213 ASP A N 1
ATOM 1658 C CA . ASP A 1 213 ? 22.568 12.929 -17.733 1.00 94.75 213 ASP A CA 1
ATOM 1659 C C . ASP A 1 213 ? 22.517 13.064 -19.263 1.00 94.75 213 ASP A C 1
ATOM 1661 O O . ASP A 1 213 ? 21.618 13.704 -19.808 1.00 94.75 213 ASP A O 1
ATOM 1665 N N . GLU A 1 214 ? 23.428 12.412 -19.995 1.00 95.81 214 GLU A N 1
ATOM 1666 C CA . GLU A 1 214 ? 23.339 12.382 -21.457 1.00 95.81 214 GLU A CA 1
ATOM 1667 C C . GLU A 1 214 ? 22.099 11.596 -21.904 1.00 95.81 214 GLU A C 1
ATOM 1669 O O . GLU A 1 214 ? 21.390 12.001 -22.831 1.00 95.81 214 GLU A O 1
ATOM 1674 N N . ILE A 1 215 ? 21.818 10.462 -21.256 1.00 95.56 215 ILE A N 1
ATOM 1675 C CA . ILE A 1 215 ? 20.666 9.629 -21.611 1.00 95.56 215 ILE A CA 1
ATOM 1676 C C . ILE A 1 215 ? 19.354 10.347 -21.266 1.00 95.56 215 ILE A C 1
ATOM 1678 O O . ILE A 1 215 ? 18.420 10.305 -22.070 1.00 95.56 215 ILE A O 1
ATOM 1682 N N . SER A 1 216 ? 19.278 11.022 -20.116 1.00 95.44 216 SER A N 1
ATOM 1683 C CA . SER A 1 216 ? 18.092 11.783 -19.711 1.00 95.44 216 SER A CA 1
ATOM 1684 C C . SER A 1 216 ? 17.819 12.945 -20.673 1.00 95.44 216 SER A C 1
ATOM 1686 O O . SER A 1 216 ? 16.692 13.069 -21.155 1.00 95.44 216 SER A O 1
ATOM 1688 N N . ALA A 1 217 ? 18.848 13.704 -21.066 1.00 96.50 217 ALA A N 1
ATOM 1689 C CA . ALA A 1 217 ? 18.728 14.776 -22.054 1.00 96.50 217 ALA A CA 1
ATOM 1690 C C . ALA A 1 217 ? 18.281 14.255 -23.432 1.00 96.50 217 ALA A C 1
ATOM 1692 O O . ALA A 1 217 ? 17.430 14.856 -24.091 1.00 96.50 217 ALA A O 1
ATOM 1693 N N . ARG A 1 218 ? 18.807 13.103 -23.874 1.00 96.81 218 ARG A N 1
ATOM 1694 C CA . ARG A 1 218 ? 18.378 12.449 -25.125 1.00 96.81 218 ARG A CA 1
ATOM 1695 C C . ARG A 1 218 ? 16.922 11.995 -25.073 1.00 96.81 218 ARG A C 1
ATOM 1697 O O . ARG A 1 218 ? 16.199 12.165 -26.052 1.00 96.81 218 ARG A O 1
ATOM 1704 N N . LEU A 1 219 ? 16.500 11.410 -23.955 1.00 96.88 219 LEU A N 1
ATOM 1705 C CA . LEU A 1 219 ? 15.118 10.994 -23.734 1.00 96.88 219 LEU A CA 1
ATOM 1706 C C . LEU A 1 219 ? 14.172 12.197 -23.783 1.00 96.88 219 LEU A C 1
ATOM 1708 O O . LEU A 1 219 ? 13.176 12.156 -24.501 1.00 96.88 219 LEU A O 1
ATOM 1712 N N . GLU A 1 220 ? 14.515 13.279 -23.087 1.00 96.75 220 GLU A N 1
ATOM 1713 C CA . GLU A 1 220 ? 13.752 14.527 -23.108 1.00 96.75 220 GLU A CA 1
ATOM 1714 C C . GLU A 1 220 ? 13.628 15.092 -24.529 1.00 96.75 220 GLU A C 1
ATOM 1716 O O . GLU A 1 220 ? 12.516 15.347 -24.992 1.00 96.75 220 GLU A O 1
ATOM 1721 N N . ALA A 1 221 ? 14.742 15.188 -25.263 1.00 97.62 221 ALA A N 1
ATOM 1722 C CA . ALA A 1 221 ? 14.748 15.664 -26.644 1.00 97.62 221 ALA A CA 1
ATOM 1723 C C . ALA A 1 221 ? 13.861 14.810 -27.567 1.00 97.62 221 ALA A C 1
ATOM 1725 O O . ALA A 1 221 ? 13.113 15.356 -28.378 1.00 97.62 221 ALA A O 1
ATOM 1726 N N . LYS A 1 222 ? 13.898 13.475 -27.433 1.00 97.44 222 LYS A N 1
ATOM 1727 C CA . LYS A 1 222 ? 13.043 12.567 -28.217 1.00 97.44 222 LYS A CA 1
ATOM 1728 C C . LYS A 1 222 ? 11.562 12.730 -27.866 1.00 97.44 222 LYS A C 1
ATOM 1730 O O . LYS A 1 222 ? 10.732 12.758 -28.771 1.00 97.44 222 LYS A O 1
ATOM 1735 N N . ILE A 1 223 ? 11.212 12.881 -26.585 1.00 96.50 223 ILE A N 1
ATOM 1736 C CA . ILE A 1 223 ? 9.818 13.126 -26.180 1.00 96.50 223 ILE A CA 1
ATOM 1737 C C . ILE A 1 223 ? 9.328 14.461 -26.748 1.00 96.50 223 ILE A C 1
ATOM 1739 O O . ILE A 1 223 ? 8.267 14.495 -27.366 1.00 96.50 223 ILE A O 1
ATOM 1743 N N . LEU A 1 224 ? 10.105 15.538 -26.599 1.00 96.38 224 LEU A N 1
ATOM 1744 C CA . LEU A 1 224 ? 9.744 16.869 -27.099 1.00 96.38 224 LEU A CA 1
ATOM 1745 C C . LEU A 1 224 ? 9.646 16.922 -28.629 1.00 96.38 224 LEU A C 1
ATOM 1747 O O . LEU A 1 224 ? 8.795 17.633 -29.157 1.00 96.38 224 LEU A O 1
ATOM 1751 N N . ALA A 1 225 ? 10.453 16.138 -29.349 1.00 97.56 225 ALA A N 1
ATOM 1752 C CA . ALA A 1 225 ? 10.347 16.023 -30.803 1.00 97.56 225 ALA A CA 1
ATOM 1753 C C . ALA A 1 225 ? 8.992 15.444 -31.250 1.00 97.56 225 ALA A C 1
ATOM 1755 O O . ALA A 1 225 ? 8.466 15.837 -32.290 1.00 97.56 225 ALA A O 1
ATOM 1756 N N . HIS A 1 226 ? 8.414 14.530 -30.466 1.00 96.69 226 HIS A N 1
ATOM 1757 C CA . HIS A 1 226 ? 7.093 13.960 -30.738 1.00 96.69 226 HIS A CA 1
ATOM 1758 C C . HIS A 1 226 ? 5.945 14.777 -30.133 1.00 96.69 226 HIS A C 1
ATOM 1760 O O . HIS A 1 226 ? 4.846 14.785 -30.685 1.00 96.69 226 HIS A O 1
ATOM 1766 N N . LEU A 1 227 ? 6.182 15.441 -29.000 1.00 96.31 227 LEU A N 1
ATOM 1767 C CA . LEU A 1 227 ? 5.175 16.115 -28.181 1.00 96.31 227 LEU A CA 1
ATOM 1768 C C . LEU A 1 227 ? 5.684 17.501 -27.739 1.00 96.31 227 LEU A C 1
ATOM 1770 O O . LEU A 1 227 ? 5.929 17.717 -26.551 1.00 96.31 227 LEU A O 1
ATOM 1774 N N . PRO A 1 228 ? 5.815 18.468 -28.668 1.00 96.38 228 PRO A N 1
ATOM 1775 C CA . PRO A 1 228 ? 6.431 19.772 -28.390 1.00 96.38 228 PRO A CA 1
ATOM 1776 C C . PRO A 1 228 ? 5.630 20.640 -27.410 1.00 96.38 228 PRO A C 1
ATOM 1778 O O . PRO A 1 228 ? 6.147 21.611 -26.870 1.00 96.38 228 PRO A O 1
ATOM 1781 N N . ASN A 1 229 ? 4.363 20.293 -27.183 1.00 94.62 229 ASN A N 1
ATOM 1782 C CA . ASN A 1 229 ? 3.455 21.033 -26.313 1.00 94.62 229 ASN A CA 1
ATOM 1783 C C . ASN A 1 229 ? 3.535 20.603 -24.838 1.00 94.62 229 ASN A C 1
ATOM 1785 O O . ASN A 1 229 ? 2.919 21.250 -23.999 1.00 94.62 229 ASN A O 1
ATOM 1789 N N . LEU A 1 230 ? 4.245 19.517 -24.512 1.00 93.44 230 LEU A N 1
ATOM 1790 C CA . LEU A 1 230 ? 4.394 19.049 -23.132 1.00 93.44 230 LEU A CA 1
ATOM 1791 C C . LEU A 1 230 ? 5.617 19.684 -22.468 1.00 93.44 230 LEU A C 1
ATOM 1793 O O . LEU A 1 230 ? 6.687 19.780 -23.062 1.00 93.44 230 LEU A O 1
ATOM 1797 N N . SER A 1 231 ? 5.486 20.047 -21.192 1.00 94.44 231 SER A N 1
ATOM 1798 C CA . SER A 1 231 ? 6.644 20.392 -20.365 1.00 94.44 231 SER A CA 1
ATOM 1799 C C . SER A 1 231 ? 7.247 19.105 -19.816 1.00 94.44 231 SER A C 1
ATOM 1801 O O . SER A 1 231 ? 6.638 18.457 -18.967 1.00 94.44 231 SER A O 1
ATOM 1803 N N . VAL A 1 232 ? 8.422 18.720 -20.308 1.00 95.12 232 VAL A N 1
ATOM 1804 C CA . VAL A 1 232 ? 9.110 17.489 -19.905 1.00 95.12 232 VAL A CA 1
ATOM 1805 C C . VAL A 1 232 ? 10.270 17.837 -18.980 1.00 95.12 232 VAL A C 1
ATOM 1807 O O . VAL A 1 232 ? 10.973 18.813 -19.208 1.00 95.12 232 VAL A O 1
ATOM 1810 N N . ALA A 1 233 ? 10.454 17.056 -17.920 1.00 94.75 233 ALA A N 1
ATOM 1811 C CA . ALA A 1 233 ? 11.650 17.096 -17.090 1.00 94.75 233 ALA A CA 1
ATOM 1812 C C . ALA A 1 233 ? 12.109 15.661 -16.824 1.00 94.75 233 ALA A C 1
ATOM 1814 O O . ALA A 1 233 ? 11.415 14.904 -16.134 1.00 94.75 233 ALA A O 1
ATOM 1815 N N . ALA A 1 234 ? 13.257 15.285 -17.385 1.00 93.62 234 ALA A N 1
ATOM 1816 C CA . ALA A 1 234 ? 13.873 13.991 -17.130 1.00 93.62 234 ALA A CA 1
ATOM 1817 C C . ALA A 1 234 ? 14.906 14.102 -15.999 1.00 93.62 234 ALA A C 1
ATOM 1819 O O . ALA A 1 234 ? 15.741 15.001 -15.985 1.00 93.62 234 ALA A O 1
ATOM 1820 N N . THR A 1 235 ? 14.861 13.186 -15.036 1.00 92.00 235 THR A N 1
ATOM 1821 C CA . THR A 1 235 ? 15.855 13.084 -13.963 1.00 92.00 235 THR A CA 1
ATOM 1822 C C . THR A 1 235 ? 16.528 11.727 -14.048 1.00 92.00 235 THR A C 1
ATOM 1824 O O . THR A 1 235 ? 15.860 10.688 -14.038 1.00 92.00 235 THR A O 1
ATOM 1827 N N . ALA A 1 236 ? 17.851 11.756 -14.171 1.00 92.19 236 ALA A N 1
ATOM 1828 C CA . ALA A 1 236 ? 18.685 10.575 -14.108 1.00 92.19 236 ALA A CA 1
ATOM 1829 C C . ALA A 1 236 ? 18.795 10.091 -12.662 1.00 92.19 236 ALA A C 1
ATOM 1831 O O . ALA A 1 236 ? 18.938 10.890 -11.737 1.00 92.19 236 ALA A O 1
ATOM 1832 N N . ASP A 1 237 ? 18.727 8.781 -12.480 1.00 88.12 237 ASP A N 1
ATOM 1833 C CA . ASP A 1 237 ? 18.939 8.142 -11.197 1.00 88.12 237 ASP A CA 1
ATOM 1834 C C . ASP A 1 237 ? 19.817 6.902 -11.374 1.00 88.12 237 ASP A C 1
ATOM 1836 O O . ASP A 1 237 ? 19.698 6.156 -12.353 1.00 88.12 237 ASP A O 1
ATOM 1840 N N . MET A 1 238 ? 20.741 6.729 -10.436 1.00 75.31 238 MET A N 1
ATOM 1841 C CA . MET A 1 238 ? 21.758 5.681 -10.453 1.00 75.31 238 MET A CA 1
ATOM 1842 C C . MET A 1 238 ? 21.348 4.474 -9.610 1.00 75.31 238 MET A C 1
ATOM 1844 O O . MET A 1 238 ? 21.912 3.392 -9.785 1.00 75.31 238 MET A O 1
ATOM 1848 N N . ASP A 1 239 ? 20.366 4.642 -8.724 1.00 79.31 239 ASP A N 1
ATOM 1849 C CA . ASP A 1 239 ? 19.932 3.584 -7.828 1.00 79.31 239 ASP A CA 1
ATOM 1850 C C . ASP A 1 239 ? 18.889 2.661 -8.469 1.00 79.31 239 ASP A C 1
ATOM 1852 O O . ASP A 1 239 ? 18.182 2.975 -9.431 1.00 79.31 239 ASP A O 1
ATOM 1856 N N . HIS A 1 240 ? 18.809 1.454 -7.919 1.00 81.94 240 HIS A N 1
ATOM 1857 C CA . HIS A 1 240 ? 17.802 0.474 -8.280 1.00 81.94 240 HIS A CA 1
ATOM 1858 C C . HIS A 1 240 ? 16.406 1.038 -7.993 1.00 81.94 240 HIS A C 1
ATOM 1860 O O . HIS A 1 240 ? 16.106 1.451 -6.880 1.00 81.94 240 HIS A O 1
ATOM 1866 N N . LEU A 1 241 ? 15.524 1.020 -8.994 1.00 81.06 241 LEU A N 1
ATOM 1867 C CA . LEU A 1 241 ? 14.149 1.469 -8.804 1.00 81.06 241 LEU A CA 1
ATOM 1868 C C . LEU A 1 241 ? 13.350 0.383 -8.075 1.00 81.06 241 LEU A C 1
ATOM 1870 O O . LEU A 1 241 ? 12.935 -0.605 -8.694 1.00 81.06 241 LEU A O 1
ATOM 1874 N N . SER A 1 242 ? 13.124 0.548 -6.773 1.00 85.88 242 SER A N 1
ATOM 1875 C CA . SER A 1 242 ? 12.192 -0.317 -6.053 1.00 85.88 242 SER A CA 1
ATOM 1876 C C . SER A 1 242 ? 10.744 0.118 -6.309 1.00 85.88 242 SER A C 1
ATOM 1878 O O . SER A 1 242 ? 10.459 1.270 -6.644 1.00 85.88 242 SER A O 1
ATOM 1880 N N . LEU A 1 243 ? 9.793 -0.805 -6.134 1.00 79.88 243 LEU A N 1
ATOM 1881 C CA . LEU A 1 243 ? 8.368 -0.461 -6.198 1.00 79.88 243 LEU A CA 1
ATOM 1882 C C . LEU A 1 243 ? 7.998 0.590 -5.134 1.00 79.88 243 LEU A C 1
ATOM 1884 O O . LEU A 1 243 ? 7.156 1.445 -5.389 1.00 79.88 243 LEU A O 1
ATOM 1888 N N . PHE A 1 244 ? 8.672 0.558 -3.980 1.00 81.31 244 PHE A N 1
ATOM 1889 C CA . PHE A 1 244 ? 8.491 1.530 -2.904 1.00 81.31 244 PHE A CA 1
ATOM 1890 C C . PHE A 1 244 ? 8.973 2.930 -3.297 1.00 81.31 244 PHE A C 1
ATOM 1892 O O . PHE A 1 244 ? 8.355 3.910 -2.898 1.00 81.31 244 PHE A O 1
ATOM 1899 N N . ASP A 1 245 ? 10.020 3.045 -4.120 1.00 84.06 245 ASP A N 1
ATOM 1900 C CA . ASP A 1 245 ? 10.496 4.346 -4.606 1.00 84.06 245 ASP A CA 1
ATOM 1901 C C . ASP A 1 245 ? 9.531 4.969 -5.609 1.00 84.06 245 ASP A C 1
ATOM 1903 O O . ASP A 1 245 ? 9.344 6.184 -5.603 1.00 84.06 245 ASP A O 1
ATOM 1907 N N . VAL A 1 246 ? 8.914 4.148 -6.468 1.00 83.56 246 VAL A N 1
ATOM 1908 C CA . VAL A 1 246 ? 7.877 4.605 -7.408 1.00 83.56 246 VAL A CA 1
ATOM 1909 C C . VAL A 1 246 ? 6.667 5.124 -6.646 1.00 83.56 246 VAL A C 1
ATOM 1911 O O . VAL A 1 246 ? 6.135 6.180 -6.972 1.00 83.56 246 VAL A O 1
ATOM 1914 N N . ASP A 1 247 ? 6.266 4.395 -5.614 1.00 81.75 247 ASP A N 1
ATOM 1915 C CA . ASP A 1 247 ? 5.141 4.724 -4.753 1.00 81.75 247 ASP A CA 1
ATOM 1916 C C . ASP A 1 247 ? 5.404 5.993 -3.917 1.00 81.75 247 ASP A C 1
ATOM 1918 O O . ASP A 1 247 ? 4.630 6.947 -3.965 1.00 81.75 247 ASP A O 1
ATOM 1922 N N . ALA A 1 248 ? 6.565 6.083 -3.260 1.00 84.19 248 ALA A N 1
ATOM 1923 C CA . ALA A 1 248 ? 6.986 7.282 -2.532 1.00 84.19 248 ALA A CA 1
ATOM 1924 C C . ALA A 1 248 ? 7.151 8.501 -3.452 1.00 84.19 248 ALA A C 1
ATOM 1926 O O . ALA A 1 248 ? 6.964 9.641 -3.024 1.00 84.19 248 ALA A O 1
ATOM 1927 N N . TRP A 1 249 ? 7.521 8.280 -4.713 1.00 82.69 249 TRP A N 1
ATOM 1928 C CA . TRP A 1 249 ? 7.583 9.339 -5.710 1.00 82.69 249 TRP A CA 1
ATOM 1929 C C . TRP A 1 249 ? 6.188 9.778 -6.165 1.00 82.69 249 TRP A C 1
ATOM 1931 O O . TRP A 1 249 ? 5.951 10.982 -6.274 1.00 82.69 249 TRP A O 1
ATOM 1941 N N . ALA A 1 250 ? 5.259 8.833 -6.343 1.00 82.38 250 ALA A N 1
ATOM 1942 C CA . ALA A 1 250 ? 3.854 9.115 -6.619 1.00 82.38 250 ALA A CA 1
ATOM 1943 C C . ALA A 1 250 ? 3.211 9.981 -5.528 1.00 82.38 250 ALA A C 1
ATOM 1945 O O . ALA A 1 250 ? 2.563 10.979 -5.836 1.00 82.38 250 ALA A O 1
ATOM 1946 N N . ASP A 1 251 ? 3.489 9.662 -4.264 1.00 81.25 251 ASP A N 1
ATOM 1947 C CA . ASP A 1 251 ? 2.956 10.378 -3.103 1.00 81.25 251 ASP A CA 1
ATOM 1948 C C . ASP A 1 251 ? 3.476 11.830 -2.982 1.00 81.25 251 ASP A C 1
ATOM 1950 O O . ASP A 1 251 ? 2.825 12.674 -2.366 1.00 81.25 251 ASP A O 1
ATOM 1954 N N . ARG A 1 252 ? 4.638 12.153 -3.573 1.00 84.81 252 ARG A N 1
ATOM 1955 C CA . ARG A 1 252 ? 5.235 13.506 -3.542 1.00 84.81 252 ARG A CA 1
ATOM 1956 C C . ARG A 1 252 ? 4.791 14.403 -4.697 1.00 84.81 252 ARG A C 1
ATOM 1958 O O . ARG A 1 252 ? 5.194 15.569 -4.733 1.00 84.81 252 ARG A O 1
ATOM 1965 N N . MET A 1 253 ? 4.027 13.887 -5.658 1.00 79.81 253 MET A N 1
ATOM 1966 C CA . MET A 1 253 ? 3.619 14.684 -6.809 1.00 79.81 253 MET A CA 1
ATOM 1967 C C . MET A 1 253 ? 2.423 15.590 -6.497 1.00 79.81 253 MET A C 1
ATOM 1969 O O . MET A 1 253 ? 1.460 15.162 -5.859 1.00 79.81 253 MET A O 1
ATOM 1973 N N . PRO A 1 254 ? 2.446 16.846 -6.971 1.00 80.56 254 PRO A N 1
ATOM 1974 C CA . PRO A 1 254 ? 1.273 17.701 -6.960 1.00 80.56 254 PRO A CA 1
ATOM 1975 C C . PRO A 1 254 ? 0.196 17.153 -7.911 1.00 80.56 254 PRO A C 1
ATOM 1977 O O . PRO A 1 254 ? 0.483 16.454 -8.880 1.00 80.56 254 PRO A O 1
ATOM 1980 N N . ALA A 1 255 ? -1.064 17.513 -7.655 1.00 74.19 255 ALA A N 1
ATOM 1981 C CA . ALA A 1 255 ? -2.237 16.958 -8.341 1.00 74.19 255 ALA A CA 1
ATOM 1982 C C . ALA A 1 255 ? -2.296 17.201 -9.868 1.00 74.19 255 ALA A C 1
ATOM 1984 O O . ALA A 1 255 ? -3.145 16.626 -10.542 1.00 74.19 255 ALA A O 1
ATOM 1985 N N . ASN A 1 256 ? -1.434 18.058 -10.418 1.00 73.94 256 ASN A N 1
ATOM 1986 C CA . ASN A 1 256 ? -1.376 18.410 -11.838 1.00 73.94 256 ASN A CA 1
ATOM 1987 C C . ASN A 1 256 ? -0.208 17.750 -12.598 1.00 73.94 256 ASN A C 1
ATOM 1989 O O . ASN A 1 256 ? 0.068 18.128 -13.739 1.00 73.94 256 ASN A O 1
ATOM 1993 N N . GLU A 1 257 ? 0.487 16.795 -11.983 1.00 78.12 257 GLU A N 1
ATOM 1994 C CA . GLU A 1 257 ? 1.616 16.093 -12.592 1.00 78.12 257 GLU A CA 1
ATOM 1995 C C . GLU A 1 257 ? 1.262 14.650 -12.955 1.00 78.12 257 GLU A C 1
ATOM 1997 O O . GLU A 1 257 ? 0.492 13.979 -12.268 1.00 78.12 257 GLU A O 1
ATOM 2002 N N . VAL A 1 258 ? 1.819 14.180 -14.075 1.00 73.12 258 VAL A N 1
ATOM 2003 C CA . VAL A 1 258 ? 1.605 12.823 -14.588 1.00 73.12 258 VAL A CA 1
ATOM 2004 C C . VAL A 1 258 ? 2.911 12.047 -14.569 1.00 73.12 258 VAL A C 1
ATOM 2006 O O . VAL A 1 258 ? 3.976 12.574 -14.905 1.00 73.12 258 VAL A O 1
ATOM 2009 N N . LEU A 1 259 ? 2.795 10.769 -14.203 1.00 70.56 259 LEU A N 1
ATOM 2010 C CA . LEU A 1 259 ? 3.914 9.864 -14.014 1.00 70.56 259 LEU A CA 1
ATOM 2011 C C . LEU A 1 259 ? 4.194 8.969 -15.211 1.00 70.56 259 LEU A C 1
ATOM 2013 O O . LEU A 1 259 ? 3.304 8.264 -15.682 1.00 70.56 259 LEU A O 1
ATOM 2017 N N . VAL A 1 260 ? 5.469 8.875 -15.588 1.00 69.06 260 VAL A N 1
ATOM 2018 C CA . VAL A 1 260 ? 5.980 7.772 -16.412 1.00 69.06 260 VAL A CA 1
ATOM 2019 C C . VAL A 1 260 ? 7.084 7.071 -15.624 1.00 69.06 260 VAL A C 1
ATOM 2021 O O . VAL A 1 260 ? 8.236 7.507 -15.651 1.00 69.06 260 VAL A O 1
ATOM 2024 N N . PRO A 1 261 ? 6.746 6.016 -14.859 1.00 54.53 261 PRO A N 1
ATOM 2025 C CA . PRO A 1 261 ? 7.632 5.522 -13.815 1.00 54.53 261 PRO A CA 1
ATOM 2026 C C . PRO A 1 261 ? 8.781 4.637 -14.283 1.00 54.53 261 PRO A C 1
ATOM 2028 O O . PRO A 1 261 ? 9.615 4.285 -13.454 1.00 54.53 261 PRO A O 1
ATOM 2031 N N . ARG A 1 262 ? 8.855 4.217 -15.554 1.00 53.44 262 ARG A N 1
ATOM 2032 C CA . ARG A 1 262 ? 9.843 3.191 -15.903 1.00 53.44 262 ARG A CA 1
ATOM 2033 C C . ARG A 1 262 ? 10.256 3.153 -17.370 1.00 53.44 262 ARG A C 1
ATOM 2035 O O . ARG A 1 262 ? 9.514 2.683 -18.222 1.00 53.44 262 ARG A O 1
ATOM 2042 N N . CYS A 1 263 ? 11.506 3.522 -17.623 1.00 52.75 263 CYS A N 1
ATOM 2043 C CA . CYS A 1 263 ? 12.318 2.962 -18.701 1.00 52.75 263 CYS A CA 1
ATOM 2044 C C . CYS A 1 263 ? 13.581 2.395 -18.051 1.00 52.75 263 CYS A C 1
ATOM 2046 O O . CYS A 1 263 ? 14.503 3.138 -17.734 1.00 52.75 263 CYS A O 1
ATOM 2048 N N . THR A 1 264 ? 13.597 1.089 -17.774 1.00 51.03 264 THR A N 1
ATOM 2049 C CA . THR A 1 264 ? 14.802 0.417 -17.274 1.00 51.03 264 THR A CA 1
ATOM 2050 C C . THR A 1 264 ? 15.577 -0.115 -18.472 1.00 51.03 264 THR A C 1
ATOM 2052 O O . THR A 1 264 ? 15.214 -1.142 -19.040 1.00 51.03 264 THR A O 1
ATOM 2055 N N . CYS A 1 265 ? 16.646 0.579 -18.853 1.00 45.81 265 CYS A N 1
ATOM 2056 C CA . CYS A 1 265 ? 17.607 0.077 -19.831 1.00 45.81 265 CYS A CA 1
ATOM 2057 C C . CYS A 1 265 ? 18.799 -0.501 -19.070 1.00 45.81 265 CYS A C 1
ATOM 2059 O O . CYS A 1 265 ? 19.727 0.219 -18.698 1.00 45.81 265 CYS A O 1
ATOM 2061 N N . THR A 1 266 ? 18.765 -1.805 -18.802 1.00 44.91 266 THR A N 1
ATOM 2062 C CA . THR A 1 266 ? 19.931 -2.510 -18.266 1.00 44.91 266 THR A CA 1
ATOM 2063 C C . THR A 1 266 ? 20.762 -3.019 -19.435 1.00 44.91 266 THR A C 1
ATOM 2065 O O . THR A 1 266 ? 20.468 -4.065 -20.011 1.00 44.91 266 THR A O 1
ATOM 2068 N N . VAL A 1 267 ? 21.806 -2.277 -19.795 1.00 46.56 267 VAL A N 1
ATOM 2069 C CA . VAL A 1 267 ? 22.842 -2.756 -20.708 1.00 46.56 267 VAL A CA 1
ATOM 2070 C C . VAL A 1 267 ? 24.005 -3.191 -19.831 1.00 46.56 267 VAL A C 1
ATOM 2072 O O . VAL A 1 267 ? 24.852 -2.387 -19.457 1.00 46.56 267 VAL A O 1
ATOM 2075 N N . LEU A 1 268 ? 23.999 -4.464 -19.425 1.00 39.06 268 LEU A N 1
ATOM 2076 C CA . LEU A 1 268 ? 25.051 -4.985 -18.556 1.00 39.06 268 LEU A CA 1
ATOM 2077 C C . LEU A 1 268 ? 26.417 -4.743 -19.216 1.00 39.06 268 LEU A C 1
ATOM 2079 O O . LEU A 1 268 ? 26.638 -5.239 -20.328 1.00 39.06 268 LEU A O 1
ATOM 2083 N N . PRO A 1 269 ? 27.328 -3.992 -18.567 1.00 36.78 269 PRO A N 1
ATOM 2084 C CA . PRO A 1 269 ? 28.683 -3.877 -19.056 1.00 36.78 269 PRO A CA 1
ATOM 2085 C C . PRO A 1 269 ? 29.311 -5.263 -19.035 1.00 36.78 269 PRO A C 1
ATOM 2087 O O . PRO A 1 269 ? 29.077 -6.079 -18.140 1.00 36.78 269 PRO A O 1
ATOM 2090 N N . ARG A 1 270 ? 30.135 -5.528 -20.042 1.00 43.19 270 ARG A N 1
ATOM 2091 C CA . ARG A 1 270 ? 30.924 -6.745 -20.131 1.00 43.19 270 ARG A CA 1
ATOM 2092 C C . ARG A 1 270 ? 32.057 -6.704 -19.105 1.00 43.19 270 ARG A C 1
ATOM 2094 O O . ARG A 1 270 ? 33.222 -6.553 -19.453 1.00 43.19 270 ARG A O 1
ATOM 2101 N N . THR A 1 271 ? 31.742 -6.864 -17.827 1.00 38.22 271 THR A N 1
ATOM 2102 C CA . THR A 1 271 ? 32.750 -7.186 -16.822 1.00 38.22 271 THR A CA 1
ATOM 2103 C C . THR A 1 271 ? 33.050 -8.672 -16.929 1.00 38.22 271 THR A C 1
ATOM 2105 O O . THR A 1 271 ? 32.455 -9.522 -16.270 1.00 38.22 271 THR A O 1
ATOM 2108 N N . ALA A 1 272 ? 34.019 -9.005 -17.784 1.00 39.84 272 ALA A N 1
ATOM 2109 C CA . ALA A 1 272 ? 34.809 -10.201 -17.548 1.00 39.84 272 ALA A CA 1
ATOM 2110 C C . ALA A 1 272 ? 35.443 -10.010 -16.167 1.00 39.84 272 ALA A C 1
ATOM 2112 O O . ALA A 1 272 ? 36.398 -9.247 -16.021 1.00 39.84 272 ALA A O 1
ATOM 2113 N N . HIS A 1 273 ? 34.857 -10.626 -15.141 1.00 36.12 273 HIS A N 1
ATOM 2114 C CA . HIS A 1 273 ? 35.408 -10.635 -13.798 1.00 36.12 273 HIS A CA 1
ATOM 2115 C C . HIS A 1 273 ? 36.743 -11.381 -13.882 1.00 36.12 273 HIS A C 1
ATOM 2117 O O . HIS A 1 273 ? 36.823 -12.604 -13.782 1.00 36.12 273 HIS A O 1
ATOM 2123 N N . ARG A 1 274 ? 37.815 -10.641 -14.172 1.00 40.28 274 ARG A N 1
ATOM 2124 C CA . ARG A 1 274 ? 39.179 -11.141 -14.112 1.00 40.28 274 ARG A CA 1
ATOM 2125 C C . ARG A 1 274 ? 39.478 -11.270 -12.627 1.00 40.28 274 ARG A C 1
ATOM 2127 O O . ARG A 1 274 ? 39.897 -10.311 -11.988 1.00 40.28 274 ARG A O 1
ATOM 2134 N N . SER A 1 275 ? 39.175 -12.435 -12.058 1.00 34.19 275 SER A N 1
ATOM 2135 C CA . SER A 1 275 ? 39.713 -12.809 -10.753 1.00 34.19 275 SER A CA 1
ATOM 2136 C C . SER A 1 275 ? 41.230 -12.593 -10.811 1.00 34.19 275 SER A C 1
ATOM 2138 O O . SER A 1 275 ? 41.858 -13.090 -11.756 1.00 34.19 275 SER A O 1
ATOM 2140 N N . PRO A 1 276 ? 41.842 -11.855 -9.871 1.00 39.44 276 PRO A N 1
ATOM 2141 C CA . PRO A 1 276 ? 43.287 -11.749 -9.822 1.00 39.44 276 PRO A CA 1
ATOM 2142 C C . PRO A 1 276 ? 43.836 -13.147 -9.533 1.00 39.44 276 PRO A C 1
ATOM 2144 O O . PRO A 1 276 ? 43.641 -13.693 -8.449 1.00 39.44 276 PRO A O 1
ATOM 2147 N N . ARG A 1 277 ? 44.469 -13.768 -10.536 1.00 38.25 277 ARG A N 1
ATOM 2148 C CA . ARG A 1 277 ? 45.271 -14.973 -10.325 1.00 38.25 277 ARG A CA 1
ATOM 2149 C C . ARG A 1 277 ? 46.449 -14.576 -9.444 1.00 38.25 277 ARG A C 1
ATOM 2151 O O . ARG A 1 277 ? 47.328 -13.837 -9.879 1.00 38.25 277 ARG A O 1
ATOM 2158 N N . THR A 1 278 ? 46.463 -15.085 -8.223 1.00 39.88 278 THR A N 1
ATOM 2159 C CA . THR A 1 278 ? 47.693 -15.292 -7.463 1.00 39.88 278 THR A CA 1
ATOM 2160 C C . THR A 1 278 ? 48.651 -16.174 -8.279 1.00 39.88 278 THR A C 1
ATOM 2162 O O . THR A 1 278 ? 48.197 -17.101 -8.958 1.00 39.88 278 THR A O 1
ATOM 2165 N N . PRO A 1 279 ? 49.969 -15.913 -8.256 1.00 38.69 279 PRO A N 1
ATOM 2166 C CA . PRO A 1 279 ? 50.936 -16.778 -8.909 1.00 38.69 279 PRO A CA 1
ATOM 2167 C C . PRO A 1 279 ? 51.153 -18.015 -8.030 1.00 38.69 279 PRO A C 1
ATOM 2169 O O . PRO A 1 279 ? 51.744 -17.922 -6.959 1.00 38.69 279 PRO A O 1
ATOM 2172 N N . TRP A 1 280 ? 50.672 -19.174 -8.476 1.00 31.53 280 TRP A N 1
ATOM 2173 C CA . TRP A 1 280 ? 51.038 -20.468 -7.901 1.00 31.53 280 TRP A CA 1
ATOM 2174 C C . TRP A 1 280 ? 51.898 -21.242 -8.901 1.00 31.53 280 TRP A C 1
ATOM 2176 O O . TRP A 1 280 ? 51.452 -21.591 -9.994 1.00 31.53 280 TRP A O 1
ATOM 2186 N N . HIS A 1 281 ? 53.147 -21.494 -8.509 1.00 38.88 281 HIS A N 1
ATOM 2187 C CA . HIS A 1 281 ? 53.956 -22.589 -9.033 1.00 38.88 281 HIS A CA 1
ATOM 2188 C C . HIS A 1 281 ? 53.286 -23.918 -8.658 1.00 38.88 281 HIS A C 1
ATOM 2190 O O . HIS A 1 281 ? 52.986 -24.133 -7.486 1.00 38.88 281 HIS A O 1
ATOM 2196 N N . GLY A 1 282 ? 53.088 -24.822 -9.621 1.00 33.38 282 GLY A N 1
ATOM 2197 C CA . GLY A 1 282 ? 52.619 -26.178 -9.325 1.00 33.38 282 GLY A CA 1
ATOM 2198 C C . GLY A 1 282 ? 52.177 -26.972 -10.551 1.00 33.38 282 GLY A C 1
ATOM 2199 O O . GLY A 1 282 ? 51.056 -26.820 -11.013 1.00 33.38 282 GLY A O 1
ATOM 2200 N N . GLN A 1 283 ? 53.106 -27.781 -11.063 1.00 31.41 283 GLN A N 1
ATOM 2201 C CA . GLN A 1 283 ? 52.958 -29.058 -11.782 1.00 31.41 283 GLN A CA 1
ATOM 2202 C C . GLN A 1 283 ? 51.572 -29.513 -12.290 1.00 31.41 283 GLN A C 1
ATOM 2204 O O . GLN A 1 283 ? 50.633 -29.735 -11.532 1.00 31.41 283 GLN A O 1
ATOM 2209 N N . CYS A 1 284 ? 51.533 -29.819 -13.592 1.00 40.16 284 CYS A N 1
ATOM 2210 C CA . CYS A 1 284 ? 50.484 -30.571 -14.277 1.00 40.16 284 CYS A CA 1
ATOM 2211 C C . CYS A 1 284 ? 50.441 -32.044 -13.838 1.00 40.16 284 CYS A C 1
ATOM 2213 O O . CYS A 1 284 ? 51.423 -32.737 -14.083 1.00 40.16 284 CYS A O 1
ATOM 2215 N N . VAL A 1 285 ? 49.294 -32.541 -13.353 1.00 34.47 285 VAL A N 1
ATOM 2216 C CA . VAL A 1 285 ? 48.783 -33.912 -13.583 1.00 34.47 285 VAL A CA 1
ATOM 2217 C C . VAL A 1 285 ? 47.257 -33.911 -13.389 1.00 34.47 285 VAL A C 1
ATOM 2219 O O . VAL A 1 285 ? 46.776 -33.385 -12.394 1.00 34.47 285 VAL A O 1
ATOM 2222 N N . GLY A 1 286 ? 46.523 -34.574 -14.290 1.00 31.19 286 GLY A N 1
ATOM 2223 C CA . GLY A 1 286 ? 45.226 -35.192 -13.976 1.00 31.19 286 GLY A CA 1
ATOM 2224 C C . GLY A 1 286 ? 43.990 -34.374 -14.341 1.00 31.19 286 GLY A C 1
ATOM 2225 O O . GLY A 1 286 ? 43.705 -33.348 -13.737 1.00 31.19 286 GLY A O 1
ATOM 2226 N N . GLY A 1 287 ? 43.248 -34.853 -15.340 1.00 45.06 287 GLY A N 1
ATOM 2227 C CA . GLY A 1 287 ? 41.975 -34.283 -15.758 1.00 45.06 287 GLY A CA 1
ATOM 2228 C C . GLY A 1 287 ? 40.846 -34.568 -14.771 1.00 45.06 287 GLY A C 1
ATOM 2229 O O . GLY A 1 287 ? 40.616 -35.713 -14.395 1.00 45.06 287 GLY A O 1
ATOM 2230 N N . GLU A 1 288 ? 40.103 -33.518 -14.441 1.00 29.14 288 GLU A N 1
ATOM 2231 C CA . GLU A 1 288 ? 38.775 -33.577 -13.837 1.00 29.14 288 GLU A CA 1
ATOM 2232 C C . GLU A 1 288 ? 38.011 -32.306 -14.268 1.00 29.14 288 GLU A C 1
ATOM 2234 O O . GLU A 1 288 ? 38.611 -31.225 -14.327 1.00 29.14 288 GLU A O 1
ATOM 2239 N N . PRO A 1 289 ? 36.729 -32.390 -14.669 1.00 33.34 289 PRO A N 1
ATOM 2240 C CA . PRO A 1 289 ? 35.999 -31.230 -15.168 1.00 33.34 289 PRO A CA 1
ATOM 2241 C C . PRO A 1 289 ? 35.689 -30.249 -14.028 1.00 33.34 289 PRO A C 1
ATOM 2243 O O . PRO A 1 289 ? 35.024 -30.586 -13.051 1.00 33.34 289 PRO A O 1
ATOM 2246 N N . ALA A 1 290 ? 36.168 -29.014 -14.179 1.00 29.72 290 ALA A N 1
ATOM 2247 C CA . ALA A 1 290 ? 35.978 -27.916 -13.237 1.00 29.72 290 ALA A CA 1
ATOM 2248 C C . ALA A 1 290 ? 34.487 -27.545 -13.028 1.00 29.72 290 ALA A C 1
ATOM 2250 O O . ALA A 1 290 ? 33.663 -27.716 -13.935 1.00 29.72 290 ALA A O 1
ATOM 2251 N N . PRO A 1 291 ? 34.125 -26.999 -11.850 1.00 30.19 291 PRO A N 1
ATOM 2252 C CA . PRO A 1 291 ? 32.741 -26.751 -11.467 1.00 30.19 291 PRO A CA 1
ATOM 2253 C C . PRO A 1 291 ? 32.110 -25.607 -12.269 1.00 30.19 291 PRO A C 1
ATOM 2255 O O . PRO A 1 291 ? 32.705 -24.553 -12.493 1.00 30.19 291 PRO A O 1
ATOM 2258 N N . ARG A 1 292 ? 30.850 -25.816 -12.662 1.00 26.47 292 ARG A N 1
ATOM 2259 C CA . ARG A 1 292 ? 29.977 -24.802 -13.258 1.00 26.47 292 ARG A CA 1
ATOM 2260 C C . ARG A 1 292 ? 29.722 -23.681 -12.249 1.00 26.47 292 ARG A C 1
ATOM 2262 O O . ARG A 1 292 ? 29.087 -23.906 -11.222 1.00 26.47 292 ARG A O 1
ATOM 2269 N N . ALA A 1 293 ? 30.168 -22.471 -12.574 1.00 23.53 293 ALA A N 1
ATOM 2270 C CA . ALA A 1 293 ? 29.715 -21.259 -11.909 1.00 23.53 293 ALA A CA 1
ATOM 2271 C C . ALA A 1 293 ? 28.243 -21.009 -12.274 1.00 23.53 293 ALA A C 1
ATOM 2273 O O . ALA A 1 293 ? 27.889 -20.852 -13.444 1.00 23.53 293 ALA A O 1
ATOM 2274 N N . LEU A 1 294 ? 27.390 -21.022 -11.254 1.00 23.50 294 LEU A N 1
ATOM 2275 C CA . LEU A 1 294 ? 25.957 -20.779 -11.334 1.00 23.50 294 LEU A CA 1
ATOM 2276 C C . LEU A 1 294 ? 25.717 -19.285 -11.076 1.00 23.50 294 LEU A C 1
ATOM 2278 O O . LEU A 1 294 ? 25.922 -18.814 -9.960 1.00 23.50 294 LEU A O 1
ATOM 2282 N N . VAL A 1 295 ? 25.292 -18.531 -12.091 1.00 24.03 295 VAL A N 1
ATOM 2283 C CA . VAL A 1 295 ? 24.735 -17.185 -11.890 1.00 24.03 295 VAL A CA 1
ATOM 2284 C C . VAL A 1 295 ? 23.223 -17.334 -11.820 1.00 24.03 295 VAL A C 1
ATOM 2286 O O . VAL A 1 295 ? 22.555 -17.633 -12.808 1.00 24.03 295 VAL A O 1
ATOM 2289 N N . GLN A 1 296 ? 22.702 -17.198 -10.606 1.00 23.20 296 GLN A N 1
ATOM 2290 C CA . GLN A 1 296 ? 21.295 -17.351 -10.277 1.00 23.20 296 GLN A CA 1
ATOM 2291 C C . GLN A 1 296 ? 20.566 -16.034 -10.574 1.00 23.20 296 GLN A C 1
ATOM 2293 O O . GLN A 1 296 ? 20.717 -15.057 -9.846 1.00 23.20 296 GLN A O 1
ATOM 2298 N N . PHE A 1 297 ? 19.754 -15.998 -11.632 1.00 25.12 297 PHE A N 1
ATOM 2299 C CA . PHE A 1 297 ? 18.684 -15.008 -11.725 1.00 25.12 297 PHE A CA 1
ATOM 2300 C C . PHE A 1 297 ? 17.537 -15.501 -10.846 1.00 25.12 297 PHE A C 1
ATOM 2302 O O . PHE A 1 297 ? 16.944 -16.548 -11.112 1.00 25.12 297 PHE A O 1
ATOM 2309 N N . GLY A 1 298 ? 17.261 -14.776 -9.764 1.00 24.98 298 GLY A N 1
ATOM 2310 C CA . GLY A 1 298 ? 16.115 -15.033 -8.903 1.00 24.98 298 GLY A CA 1
ATOM 2311 C C . GLY A 1 298 ? 14.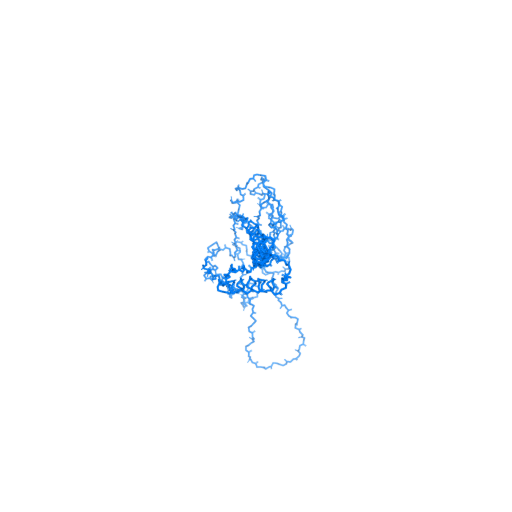813 -14.775 -9.654 1.00 24.98 298 GLY A C 1
ATOM 2312 O O . GLY A 1 298 ? 14.267 -13.683 -9.588 1.00 24.98 298 GLY A O 1
ATOM 2313 N N . ASN A 1 299 ? 14.305 -15.787 -10.355 1.00 32.44 299 ASN A N 1
ATOM 2314 C CA . ASN A 1 299 ? 12.883 -15.893 -10.643 1.00 32.44 299 ASN A CA 1
ATOM 2315 C C . ASN A 1 299 ? 12.226 -16.415 -9.365 1.00 32.44 299 ASN A C 1
ATOM 2317 O O . ASN A 1 299 ? 12.202 -17.621 -9.123 1.00 32.44 299 ASN A O 1
ATOM 2321 N N . THR A 1 300 ? 11.727 -15.519 -8.519 1.00 27.62 300 THR A N 1
ATOM 2322 C CA . THR A 1 300 ? 10.730 -15.881 -7.511 1.00 27.62 300 THR A CA 1
ATOM 2323 C C . THR A 1 300 ? 9.350 -15.805 -8.168 1.00 27.62 300 THR A C 1
ATOM 2325 O O . THR A 1 300 ? 8.811 -14.710 -8.337 1.00 27.62 300 THR A O 1
ATOM 2328 N N . PRO A 1 301 ? 8.741 -16.934 -8.577 1.00 33.56 301 PRO A N 1
ATOM 2329 C CA . PRO A 1 301 ? 7.323 -16.941 -8.894 1.00 33.56 301 PRO A CA 1
ATOM 2330 C C . PRO A 1 301 ? 6.556 -16.666 -7.597 1.00 33.56 301 PRO A C 1
ATOM 2332 O O . PRO A 1 301 ? 6.602 -17.457 -6.655 1.00 33.56 301 PRO A O 1
ATOM 2335 N N . PHE A 1 302 ? 5.871 -15.527 -7.527 1.00 34.00 302 PHE A N 1
ATOM 2336 C CA . PHE A 1 302 ? 4.930 -15.244 -6.448 1.00 34.00 302 PHE A CA 1
ATOM 2337 C C . PHE A 1 302 ? 3.717 -16.181 -6.569 1.00 34.00 302 PHE A C 1
ATOM 2339 O O . PHE A 1 302 ? 3.033 -16.154 -7.595 1.00 34.00 302 PHE A O 1
ATOM 2346 N N . PRO A 1 303 ? 3.374 -16.968 -5.535 1.00 31.53 303 PRO A N 1
ATOM 2347 C CA . PRO A 1 303 ? 2.080 -17.621 -5.471 1.00 31.53 303 PRO A CA 1
ATOM 2348 C C . PRO A 1 303 ? 1.036 -16.607 -4.977 1.00 31.53 303 PRO A C 1
ATOM 2350 O O . PRO A 1 303 ? 0.841 -16.436 -3.776 1.00 31.53 303 PRO A O 1
ATOM 2353 N N . MET A 1 304 ? 0.330 -15.934 -5.890 1.00 28.42 304 MET A N 1
ATOM 2354 C CA . MET A 1 304 ? -0.915 -15.236 -5.543 1.00 28.42 304 MET A CA 1
ATOM 2355 C C . MET A 1 304 ? -2.024 -16.273 -5.314 1.00 28.42 304 MET A C 1
ATOM 2357 O O . MET A 1 304 ? -2.769 -16.631 -6.224 1.00 28.42 304 MET A O 1
ATOM 2361 N N . LYS A 1 305 ? -2.146 -16.771 -4.079 1.00 29.69 305 LYS A N 1
ATOM 2362 C CA . LYS A 1 305 ? -3.387 -17.403 -3.615 1.00 29.69 305 LYS A CA 1
ATOM 2363 C C . LYS A 1 305 ? -4.377 -16.301 -3.246 1.00 29.69 305 LYS A C 1
ATOM 2365 O O . LYS A 1 305 ? -4.284 -15.714 -2.173 1.00 29.69 305 LYS A O 1
ATOM 2370 N N . TRP A 1 306 ? -5.342 -16.048 -4.124 1.00 31.97 306 TRP A N 1
ATOM 2371 C CA . TRP A 1 306 ? -6.548 -15.303 -3.771 1.00 31.97 306 TRP A CA 1
ATOM 2372 C C . TRP A 1 306 ? -7.424 -16.183 -2.873 1.00 31.97 306 TRP A C 1
ATOM 2374 O O . TRP A 1 306 ? -8.092 -17.098 -3.350 1.00 31.97 306 TRP A O 1
ATOM 2384 N N . SER A 1 307 ? -7.400 -15.926 -1.567 1.00 36.53 307 SER A N 1
ATOM 2385 C CA . SER A 1 307 ? -8.429 -16.419 -0.652 1.00 36.53 307 SER A CA 1
ATOM 2386 C C . SER A 1 307 ? -9.635 -15.494 -0.771 1.00 36.53 307 SER A C 1
ATOM 2388 O O . SER A 1 307 ? -9.544 -14.324 -0.412 1.00 36.53 307 SER A O 1
ATOM 2390 N N . ARG A 1 308 ? -10.753 -16.002 -1.297 1.00 36.81 308 ARG A N 1
ATOM 2391 C CA . ARG A 1 308 ? -12.047 -15.324 -1.165 1.00 36.81 308 ARG A CA 1
ATOM 2392 C C . ARG A 1 308 ? -12.542 -15.541 0.263 1.00 36.81 308 ARG A C 1
ATOM 2394 O O . ARG A 1 308 ? -12.778 -16.686 0.644 1.00 36.81 308 ARG A O 1
ATOM 2401 N N . SER A 1 309 ? -12.685 -14.457 1.012 1.00 47.78 309 SER A N 1
ATOM 2402 C CA . SER A 1 309 ? -13.523 -14.360 2.212 1.00 47.78 309 SER A CA 1
ATOM 2403 C C . SER A 1 309 ? -14.611 -13.339 1.944 1.00 47.78 309 SER A C 1
ATOM 2405 O O . SER A 1 309 ? -14.218 -12.242 1.483 1.00 47.78 309 SER A O 1
#

Secondary structure (DSSP, 8-state):
----GGGSPPPPPPPPPP---HHHHHHHHHHHHHHHHHHHHHH--TTS-TTSHHHHIIIIIHHHHHHHHHHHHHHHHHHHHHHHHHHHHHHHHHHHHHHHHHHT-----------SSSSTTTTSHHHHHTT-S---EEE-SSSTT-EEE------TT-------HHHHHHHHHHHHHHHHHHHHHHHHHHHTTS-TT-EEEEEEEEESSS-HHHHHHHHHHHHHHH-TTSEEEEEEE-S---HHHHHHHHHTS-TTEEEE---EEE----------------------PPPPP----------------

Organism: NCBI:txid1127483